Protein AF-A0A146K2L5-F1 (afdb_monomer_lite)

InterPro domains:
  IPR032675 Leucine-rich repeat domain superfamily [G3DSA:3.80.10.10] (29-162)

Structure (mmCIF, N/CA/C/O backbone):
data_AF-A0A146K2L5-F1
#
_entry.id   AF-A0A146K2L5-F1
#
loop_
_atom_site.group_PDB
_atom_site.id
_atom_site.type_symbol
_atom_site.label_atom_id
_atom_site.label_alt_id
_atom_site.label_comp_id
_atom_site.label_asym_id
_atom_site.label_entity_id
_atom_site.label_seq_id
_atom_site.pdbx_PDB_ins_code
_atom_site.Cartn_x
_atom_site.Cartn_y
_atom_site.Cartn_z
_atom_site.occupancy
_atom_site.B_iso_or_equiv
_atom_site.auth_seq_id
_atom_site.auth_comp_id
_atom_site.auth_asym_id
_atom_site.auth_atom_id
_atom_site.pdbx_PDB_model_num
ATOM 1 N N . MET A 1 1 ? 5.100 29.065 -20.697 1.00 36.72 1 MET A N 1
ATOM 2 C CA . MET A 1 1 ? 4.191 28.294 -19.825 1.00 36.72 1 MET A CA 1
ATOM 3 C C . MET A 1 1 ? 4.623 26.839 -19.957 1.00 36.72 1 MET A C 1
ATOM 5 O O . MET A 1 1 ? 4.440 26.274 -21.024 1.00 36.72 1 MET A O 1
ATOM 9 N N . TRP A 1 2 ? 5.354 26.300 -18.978 1.00 36.91 2 TRP A N 1
ATOM 10 C CA . TRP A 1 2 ? 5.884 24.931 -19.051 1.00 36.91 2 TRP A CA 1
ATOM 11 C C . TRP A 1 2 ? 4.732 23.974 -18.728 1.00 36.91 2 TRP A C 1
ATOM 13 O O . TRP A 1 2 ? 4.234 23.967 -17.604 1.00 36.91 2 TRP A O 1
ATOM 23 N N . SER A 1 3 ? 4.236 23.253 -19.732 1.00 40.97 3 SER A N 1
ATOM 24 C CA . SER A 1 3 ? 3.230 22.207 -19.547 1.00 40.97 3 SER A CA 1
ATOM 25 C C . SER A 1 3 ? 3.968 20.927 -19.175 1.00 40.97 3 SER A C 1
ATOM 27 O O . SER A 1 3 ? 4.592 20.315 -20.036 1.00 40.97 3 SER A O 1
ATOM 29 N N . PHE A 1 4 ? 3.950 20.541 -17.898 1.00 50.78 4 PHE A N 1
ATOM 30 C CA . PHE A 1 4 ? 4.397 19.206 -17.504 1.00 50.78 4 PHE A CA 1
ATOM 31 C C . PHE A 1 4 ? 3.348 18.199 -17.992 1.00 50.78 4 PHE A C 1
ATOM 33 O O . PHE A 1 4 ? 2.271 18.080 -17.400 1.00 50.78 4 PHE A O 1
ATOM 40 N N . SER A 1 5 ? 3.625 17.518 -19.104 1.00 61.62 5 SER A N 1
ATOM 41 C CA . SER A 1 5 ? 2.799 16.416 -19.602 1.00 61.62 5 SER A CA 1
ATOM 42 C C . SER A 1 5 ? 2.799 15.294 -18.564 1.00 61.62 5 SER A C 1
ATOM 44 O O . SER A 1 5 ? 3.834 14.698 -18.271 1.00 61.62 5 SER A O 1
ATOM 46 N N . LYS A 1 6 ? 1.635 15.042 -17.961 1.00 73.56 6 LYS A N 1
ATOM 47 C CA . LYS A 1 6 ? 1.438 13.980 -16.971 1.00 73.56 6 LYS A CA 1
ATOM 48 C C . LYS A 1 6 ? 1.384 12.635 -17.684 1.00 73.56 6 LYS A C 1
ATOM 50 O O . LYS A 1 6 ? 0.537 12.466 -18.560 1.00 73.56 6 LYS A O 1
ATOM 55 N N . VAL A 1 7 ? 2.201 11.679 -17.245 1.00 85.25 7 VAL A N 1
ATOM 56 C CA . VAL A 1 7 ? 2.233 10.338 -17.838 1.00 85.25 7 VAL A CA 1
ATOM 57 C C . VAL A 1 7 ? 1.714 9.259 -16.887 1.00 85.25 7 VAL A C 1
ATOM 59 O O . VAL A 1 7 ? 2.091 9.202 -15.713 1.00 85.25 7 VAL A O 1
ATOM 62 N N . VAL A 1 8 ? 0.880 8.363 -17.422 1.00 89.62 8 VAL A N 1
ATOM 63 C CA . VAL A 1 8 ? 0.511 7.077 -16.813 1.00 89.62 8 VAL A CA 1
ATOM 64 C C . VAL A 1 8 ? 1.387 5.979 -17.408 1.00 89.62 8 VAL A C 1
ATOM 66 O O . VAL A 1 8 ? 1.325 5.716 -18.609 1.00 89.62 8 VAL A O 1
ATOM 69 N N . LEU A 1 9 ? 2.155 5.289 -16.566 1.00 90.31 9 LEU A N 1
ATOM 70 C CA . LEU A 1 9 ? 2.941 4.121 -16.948 1.00 90.31 9 LEU A CA 1
ATOM 71 C C . LEU A 1 9 ? 2.104 2.845 -16.783 1.00 90.31 9 LEU A C 1
ATOM 73 O O . LEU A 1 9 ? 1.759 2.470 -15.661 1.00 90.31 9 LEU A O 1
ATOM 77 N N . LYS A 1 10 ? 1.803 2.151 -17.885 1.00 91.19 10 LYS A N 1
ATOM 78 C CA . LYS A 1 10 ? 1.108 0.854 -17.870 1.00 91.19 10 LYS A CA 1
ATOM 79 C C . LYS A 1 10 ? 2.077 -0.304 -18.096 1.00 91.19 10 LYS A C 1
ATOM 81 O O . LYS A 1 10 ? 2.699 -0.366 -19.151 1.00 91.19 10 LYS A O 1
ATOM 86 N N . ILE A 1 11 ? 2.168 -1.236 -17.145 1.00 89.69 11 ILE A N 1
ATOM 87 C CA . ILE A 1 11 ? 3.059 -2.412 -17.194 1.00 89.69 11 ILE A CA 1
ATOM 88 C C . ILE A 1 11 ? 2.228 -3.698 -17.101 1.00 89.69 11 ILE A C 1
ATOM 90 O O . ILE A 1 11 ? 1.811 -4.076 -16.006 1.00 89.69 11 ILE A O 1
ATOM 94 N N . ASN A 1 12 ? 2.021 -4.431 -18.200 1.00 87.31 12 ASN A N 1
ATOM 95 C CA . ASN A 1 12 ? 1.271 -5.699 -18.133 1.00 87.31 12 ASN A CA 1
ATOM 96 C C . ASN A 1 12 ? 2.157 -6.950 -18.173 1.00 87.31 12 ASN A C 1
ATOM 98 O O . ASN A 1 12 ? 1.636 -8.069 -18.148 1.00 87.31 12 ASN A O 1
ATOM 102 N N . CYS A 1 13 ? 3.481 -6.804 -18.169 1.00 85.88 13 CYS A N 1
ATOM 103 C CA . CYS A 1 13 ? 4.385 -7.933 -17.997 1.00 85.88 13 CYS A CA 1
ATOM 104 C C . CYS A 1 13 ? 4.548 -8.317 -16.513 1.00 85.88 13 CYS A C 1
ATOM 106 O O . CYS A 1 13 ? 4.408 -7.496 -15.609 1.00 85.88 13 CYS A O 1
ATOM 108 N N . LYS A 1 14 ? 4.864 -9.594 -16.258 1.00 90.06 14 LYS A N 1
ATOM 109 C CA . LYS A 1 14 ? 5.085 -10.113 -14.895 1.00 90.06 14 LYS A CA 1
ATOM 110 C C . LYS A 1 14 ? 6.433 -9.709 -14.304 1.00 90.06 14 LYS A C 1
ATOM 112 O O . LYS A 1 14 ? 6.535 -9.479 -13.104 1.00 90.06 14 LYS A O 1
ATOM 117 N N . ASN A 1 15 ? 7.451 -9.649 -15.159 1.00 88.00 15 ASN A N 1
ATOM 118 C CA . ASN A 1 15 ? 8.834 -9.346 -14.814 1.00 88.00 15 ASN A CA 1
ATOM 119 C C . ASN A 1 15 ? 9.381 -8.316 -15.803 1.00 88.00 15 ASN A C 1
ATOM 121 O O . ASN A 1 15 ? 9.066 -8.373 -16.995 1.00 88.00 15 ASN A O 1
ATOM 125 N N . LEU A 1 16 ? 10.225 -7.410 -15.319 1.00 87.00 16 LEU A N 1
ATOM 126 C CA . LEU A 1 16 ? 10.877 -6.392 -16.136 1.00 87.00 16 LEU A CA 1
ATOM 127 C C . LEU A 1 16 ? 12.285 -6.857 -16.522 1.00 87.00 16 LEU A C 1
ATOM 129 O O . LEU A 1 16 ? 13.049 -7.325 -15.678 1.00 87.00 16 LEU A O 1
ATOM 133 N N . SER A 1 17 ? 12.639 -6.733 -17.802 1.00 86.81 17 SER A N 1
ATOM 134 C CA . SER A 1 17 ? 14.014 -6.960 -18.257 1.00 86.81 17 SER A CA 1
ATOM 135 C C . SER A 1 17 ? 14.880 -5.728 -17.978 1.00 86.81 17 SER A C 1
ATOM 137 O O . SER A 1 17 ? 14.367 -4.617 -17.859 1.00 86.81 17 SER A O 1
ATOM 139 N N . LYS A 1 18 ? 16.209 -5.895 -17.923 1.00 86.81 18 LYS A N 1
ATOM 140 C CA . LYS A 1 18 ? 17.139 -4.763 -17.736 1.00 86.81 18 LYS A CA 1
ATOM 141 C C . LYS A 1 18 ? 16.968 -3.679 -18.804 1.00 86.81 18 LYS A C 1
ATOM 143 O O . LYS A 1 18 ? 16.996 -2.503 -18.469 1.00 86.81 18 LYS A O 1
ATOM 148 N N . GLN A 1 19 ? 16.762 -4.084 -20.059 1.00 82.94 19 GLN A N 1
ATOM 149 C CA . GLN A 1 19 ? 16.540 -3.146 -21.159 1.00 82.94 19 GLN A CA 1
ATOM 150 C C . GLN A 1 19 ? 15.250 -2.356 -20.952 1.00 82.94 19 GLN A C 1
ATOM 152 O O . GLN A 1 19 ? 15.255 -1.143 -21.069 1.00 82.94 19 GLN A O 1
ATOM 157 N N . LEU A 1 20 ? 14.170 -3.031 -20.563 1.00 84.06 20 LEU A N 1
ATOM 158 C CA . LEU A 1 20 ? 12.888 -2.374 -20.351 1.00 84.06 20 LEU A CA 1
ATOM 159 C C . LEU A 1 20 ? 12.933 -1.362 -19.206 1.00 84.06 20 LEU A C 1
ATOM 161 O O . LEU A 1 20 ? 12.331 -0.299 -19.286 1.00 84.06 20 LEU A O 1
ATOM 165 N N . VAL A 1 21 ? 13.661 -1.688 -18.139 1.00 88.00 21 VAL A N 1
ATOM 166 C CA . VAL A 1 21 ? 13.907 -0.748 -17.042 1.00 88.00 21 VAL A CA 1
ATOM 167 C C . VAL A 1 21 ? 14.682 0.473 -17.537 1.00 88.00 21 VAL A C 1
ATOM 169 O O . VAL A 1 21 ? 14.332 1.583 -17.152 1.00 88.00 21 VAL A O 1
ATOM 172 N N . ALA A 1 22 ? 15.696 0.287 -18.391 1.00 85.88 22 ALA A N 1
ATOM 173 C CA . ALA A 1 22 ? 16.421 1.400 -19.003 1.00 85.88 22 ALA A CA 1
ATOM 174 C C . ALA A 1 22 ? 15.481 2.267 -19.854 1.00 85.88 22 ALA A C 1
ATOM 176 O O . ALA A 1 22 ? 15.409 3.466 -19.625 1.00 85.88 22 ALA A O 1
ATOM 177 N N . ASP A 1 23 ? 14.659 1.652 -20.707 1.00 84.06 23 ASP A N 1
ATOM 178 C CA . ASP A 1 23 ? 13.711 2.373 -21.562 1.00 84.06 23 ASP A CA 1
ATOM 179 C C . ASP A 1 23 ? 12.700 3.197 -20.738 1.00 84.06 23 ASP A C 1
ATOM 181 O O . ASP A 1 23 ? 12.412 4.344 -21.067 1.00 84.06 23 ASP A O 1
ATOM 185 N N . ILE A 1 24 ? 12.180 2.648 -19.630 1.00 85.31 24 ILE A N 1
ATOM 186 C CA . ILE A 1 24 ? 11.292 3.383 -18.706 1.00 85.31 24 ILE A CA 1
ATOM 187 C C . ILE A 1 24 ? 12.055 4.530 -18.018 1.00 85.31 24 ILE A C 1
ATOM 189 O O . ILE A 1 24 ? 11.516 5.622 -17.800 1.00 85.31 24 ILE A O 1
ATOM 193 N N . ASN A 1 25 ? 13.316 4.301 -17.655 1.00 86.12 25 ASN A N 1
ATOM 194 C CA . ASN A 1 25 ? 14.150 5.308 -17.008 1.00 86.12 25 ASN A CA 1
ATOM 195 C C . ASN A 1 25 ? 14.592 6.427 -17.969 1.00 86.12 25 ASN A C 1
ATOM 197 O O . ASN A 1 25 ? 14.802 7.541 -17.494 1.00 86.12 25 ASN A O 1
ATOM 201 N N . ASP A 1 26 ? 14.594 6.193 -19.280 1.00 85.81 26 ASP A N 1
ATOM 202 C CA . ASP A 1 26 ? 14.911 7.198 -20.305 1.00 85.81 26 ASP A CA 1
ATOM 203 C C . ASP A 1 26 ? 13.709 8.084 -20.691 1.00 85.81 26 ASP A C 1
ATOM 205 O O . ASP A 1 26 ? 13.879 9.104 -21.352 1.00 85.81 26 ASP A O 1
ATOM 209 N N . VAL A 1 27 ? 12.489 7.752 -20.243 1.00 83.62 27 VAL A N 1
ATOM 210 C CA . VAL A 1 27 ? 11.297 8.605 -20.428 1.00 83.62 27 VAL A CA 1
ATOM 211 C C . VAL A 1 27 ? 11.514 9.977 -19.773 1.00 83.62 27 VAL A C 1
ATOM 213 O O . VAL A 1 27 ? 11.676 10.053 -18.553 1.00 83.62 27 VAL A O 1
ATOM 216 N N . GLU A 1 28 ? 11.489 11.053 -20.561 1.00 82.25 28 GLU A N 1
ATOM 217 C CA . GLU A 1 28 ? 11.747 12.423 -20.085 1.00 82.25 28 GLU A CA 1
ATOM 218 C C . GLU A 1 28 ? 10.609 12.989 -19.220 1.00 82.25 28 GLU A C 1
ATOM 220 O O . GLU A 1 28 ? 10.839 13.851 -18.374 1.00 82.25 28 GLU A O 1
ATOM 225 N N . GLN A 1 29 ? 9.378 12.512 -19.418 1.00 82.19 29 GLN A N 1
ATOM 226 C CA . GLN A 1 29 ? 8.201 12.984 -18.695 1.00 82.19 29 GLN A CA 1
ATOM 227 C C . GLN A 1 29 ? 8.122 12.441 -17.261 1.00 82.19 29 GLN A C 1
ATOM 229 O O . GLN A 1 29 ? 8.502 11.303 -16.967 1.00 82.19 29 GLN A O 1
ATOM 234 N N . ASP A 1 30 ? 7.502 13.229 -16.381 1.00 82.88 30 ASP A N 1
ATOM 235 C CA . ASP A 1 30 ? 7.188 12.807 -15.019 1.00 82.88 30 ASP A CA 1
ATOM 236 C C . ASP A 1 30 ? 6.058 11.770 -15.004 1.00 82.88 30 ASP A C 1
ATOM 238 O O . ASP A 1 30 ? 4.920 12.011 -15.431 1.00 82.88 30 ASP A O 1
ATOM 242 N N . ILE A 1 31 ? 6.363 10.604 -14.438 1.00 87.50 31 ILE A N 1
ATOM 243 C CA . ILE A 1 31 ? 5.396 9.527 -14.243 1.00 87.50 31 ILE A CA 1
ATOM 244 C C . ILE A 1 31 ? 4.557 9.858 -13.008 1.00 87.50 31 ILE A C 1
ATOM 246 O O . ILE A 1 31 ? 5.050 9.854 -11.880 1.00 87.50 31 ILE A O 1
ATOM 250 N N . VAL A 1 32 ? 3.266 10.123 -13.210 1.00 89.44 32 VAL A N 1
ATOM 251 C CA . VAL A 1 32 ? 2.340 10.478 -12.121 1.00 89.44 32 VAL A CA 1
ATOM 252 C C . VAL A 1 32 ? 1.536 9.287 -11.612 1.00 89.44 32 VAL A C 1
ATOM 254 O O . VAL A 1 32 ? 1.050 9.310 -10.481 1.00 89.44 32 VAL A O 1
ATOM 257 N N . GLU A 1 33 ? 1.396 8.244 -12.423 1.00 91.94 33 GLU A N 1
ATOM 258 C CA . GLU A 1 33 ? 0.644 7.037 -12.096 1.00 91.94 33 GLU A CA 1
ATOM 259 C C . GLU A 1 33 ? 1.344 5.813 -12.675 1.00 91.94 33 GLU A C 1
ATOM 261 O O . GLU A 1 33 ? 1.807 5.838 -13.814 1.00 91.94 33 GLU A O 1
ATOM 266 N N . ILE A 1 34 ? 1.381 4.734 -11.898 1.00 91.56 34 ILE A N 1
ATOM 267 C CA . ILE A 1 34 ? 1.788 3.415 -12.374 1.00 91.56 34 ILE A CA 1
ATOM 268 C C . ILE A 1 34 ? 0.601 2.473 -12.219 1.00 91.56 34 ILE A C 1
ATOM 270 O O . ILE A 1 34 ? 0.083 2.277 -11.116 1.00 91.56 34 ILE A O 1
ATOM 274 N N . ASN A 1 35 ? 0.202 1.867 -13.330 1.00 92.62 35 ASN A N 1
ATOM 275 C CA . ASN A 1 35 ? -0.780 0.798 -13.376 1.00 92.62 35 ASN A CA 1
ATOM 276 C C . ASN A 1 35 ? -0.085 -0.469 -13.881 1.00 92.62 35 ASN A C 1
ATOM 278 O O . ASN A 1 35 ? 0.263 -0.582 -15.057 1.00 92.62 35 ASN A O 1
ATOM 282 N N . ALA A 1 36 ? 0.166 -1.405 -12.974 1.00 91.31 36 ALA A N 1
ATOM 283 C CA . ALA A 1 36 ? 0.947 -2.600 -13.243 1.00 91.31 36 ALA A CA 1
ATOM 284 C C . ALA A 1 36 ? 0.169 -3.854 -12.815 1.00 91.31 36 ALA A C 1
ATOM 286 O O . ALA A 1 36 ? 0.499 -4.477 -11.800 1.00 91.31 36 ALA A O 1
ATOM 287 N N . PRO A 1 37 ? -0.895 -4.239 -13.550 1.00 89.81 37 PRO A N 1
ATOM 288 C CA . PRO A 1 37 ? -1.834 -5.258 -13.094 1.00 89.81 37 PRO A CA 1
ATOM 289 C C . PRO A 1 37 ? -1.205 -6.643 -12.985 1.00 89.81 37 PRO A C 1
ATOM 291 O O . PRO A 1 37 ? -1.667 -7.443 -12.184 1.00 89.81 37 PRO A O 1
ATOM 294 N N . ASN A 1 38 ? -0.147 -6.935 -13.742 1.00 89.50 38 ASN A N 1
ATOM 295 C CA . ASN A 1 38 ? 0.473 -8.263 -13.787 1.00 89.50 38 ASN A CA 1
ATOM 296 C C . ASN A 1 38 ? 1.866 -8.320 -13.158 1.00 89.50 38 ASN A C 1
ATOM 298 O O . ASN A 1 38 ? 2.402 -9.419 -13.011 1.00 89.50 38 ASN A O 1
ATOM 302 N N . LEU A 1 39 ? 2.454 -7.171 -12.823 1.00 91.19 39 LEU A N 1
ATOM 303 C CA . LEU A 1 39 ? 3.814 -7.095 -12.303 1.00 91.19 39 LEU A CA 1
ATOM 304 C C . LEU A 1 39 ? 3.898 -7.808 -10.950 1.00 91.19 39 LEU A C 1
ATOM 306 O O . LEU A 1 39 ? 3.024 -7.640 -10.103 1.00 91.19 39 LEU A O 1
ATOM 310 N N . LEU A 1 40 ? 4.951 -8.602 -10.749 1.00 90.06 40 LEU A N 1
ATOM 311 C CA . LEU A 1 40 ? 5.143 -9.379 -9.519 1.00 90.06 40 LEU A CA 1
ATOM 312 C C . LEU A 1 40 ? 6.084 -8.693 -8.520 1.00 90.06 40 LEU A C 1
ATOM 314 O O . LEU A 1 40 ? 5.956 -8.893 -7.311 1.00 90.06 40 LEU A O 1
ATOM 318 N N . SER A 1 41 ? 7.027 -7.883 -9.008 1.00 87.62 41 SER A N 1
ATOM 319 C CA . SER A 1 41 ? 8.043 -7.229 -8.180 1.00 87.62 41 SER A CA 1
ATOM 320 C C . SER A 1 41 ? 8.443 -5.858 -8.721 1.00 87.62 41 SER A C 1
ATOM 322 O O . SER A 1 41 ? 8.594 -5.685 -9.930 1.00 87.62 41 SER A O 1
ATOM 324 N N . PHE A 1 42 ? 8.671 -4.907 -7.812 1.00 86.00 42 PHE A N 1
ATOM 325 C CA . PHE A 1 42 ? 9.244 -3.587 -8.108 1.00 86.00 42 PHE A CA 1
ATOM 326 C C . PHE A 1 42 ? 10.753 -3.508 -7.868 1.00 86.00 42 PHE A C 1
ATOM 328 O O . PHE A 1 42 ? 11.348 -2.457 -8.082 1.00 86.00 42 PHE A O 1
ATOM 335 N N . GLU A 1 43 ? 11.409 -4.588 -7.447 1.00 84.31 43 GLU A N 1
ATOM 336 C CA . GLU A 1 43 ? 12.823 -4.556 -7.052 1.00 84.31 43 GLU A CA 1
ATOM 337 C C . GLU A 1 43 ? 13.762 -3.972 -8.126 1.00 84.31 43 GLU A C 1
ATOM 339 O O . GLU A 1 43 ? 14.780 -3.360 -7.797 1.00 84.31 43 GLU A O 1
ATOM 344 N N . SER A 1 44 ? 13.410 -4.118 -9.404 1.00 81.81 44 SER A N 1
ATOM 345 C CA . SER A 1 44 ? 14.172 -3.575 -10.529 1.00 81.81 44 SER A CA 1
ATOM 346 C C . SER A 1 44 ? 13.931 -2.083 -10.800 1.00 81.81 44 SER A C 1
ATOM 348 O O . SER A 1 44 ? 14.700 -1.474 -11.536 1.00 81.81 44 SER A O 1
ATOM 350 N N . LEU A 1 45 ? 12.885 -1.480 -10.230 1.00 83.06 45 LEU A N 1
ATOM 351 C CA . LEU A 1 45 ? 12.461 -0.098 -10.477 1.00 83.06 45 LEU A CA 1
ATOM 352 C C . LEU A 1 45 ? 12.988 0.875 -9.413 1.00 83.06 45 LEU A C 1
ATOM 354 O O . LEU A 1 45 ? 12.224 1.564 -8.757 1.00 83.06 45 LEU A O 1
ATOM 358 N N . LYS A 1 46 ? 14.309 0.964 -9.252 1.00 80.94 46 LYS A N 1
ATOM 359 C CA . LYS A 1 46 ? 14.956 1.857 -8.273 1.00 80.94 46 LYS A CA 1
ATOM 360 C C . LYS A 1 46 ? 15.439 3.143 -8.953 1.00 80.94 46 LYS A C 1
ATOM 362 O O . LYS A 1 46 ? 16.594 3.218 -9.361 1.00 80.94 46 LYS A O 1
ATOM 367 N N . HIS A 1 47 ? 14.558 4.131 -9.124 1.00 82.25 47 HIS A N 1
ATOM 368 C CA . HIS A 1 47 ? 14.900 5.404 -9.777 1.00 82.25 47 HIS A CA 1
ATOM 369 C C . HIS A 1 47 ? 14.198 6.606 -9.126 1.00 82.25 47 HIS A C 1
ATOM 371 O O . HIS A 1 47 ? 13.021 6.531 -8.779 1.00 82.25 47 HIS A O 1
ATOM 377 N N . GLN A 1 48 ? 14.892 7.747 -9.039 1.00 79.56 48 GLN A N 1
ATOM 378 C CA . GLN A 1 48 ? 14.383 8.971 -8.396 1.00 79.56 48 GLN A CA 1
ATOM 379 C C . GLN A 1 48 ? 13.135 9.544 -9.080 1.00 79.56 48 GLN A C 1
ATOM 381 O O . GLN A 1 48 ? 12.324 10.204 -8.439 1.00 79.56 48 GLN A O 1
ATOM 386 N N . LYS A 1 49 ? 12.925 9.255 -10.370 1.00 80.88 49 LYS A N 1
ATOM 387 C CA . LYS A 1 49 ? 11.721 9.694 -11.104 1.00 80.88 49 LYS A CA 1
ATOM 388 C C . LYS A 1 49 ? 10.417 9.184 -10.488 1.00 80.88 49 LYS A C 1
ATOM 390 O O . LYS A 1 49 ? 9.376 9.813 -10.631 1.00 80.88 49 LYS A O 1
ATOM 395 N N . TYR A 1 50 ? 10.473 8.065 -9.766 1.00 85.69 50 TYR A N 1
ATOM 396 C CA . TYR A 1 50 ? 9.299 7.511 -9.105 1.00 85.69 50 TYR A CA 1
ATOM 397 C C . TYR A 1 50 ? 8.891 8.286 -7.842 1.00 85.69 50 TYR A C 1
ATOM 399 O O . TYR A 1 50 ? 7.814 8.046 -7.298 1.00 85.69 50 TYR A O 1
ATOM 407 N N . THR A 1 51 ? 9.694 9.262 -7.401 1.00 85.38 51 THR A N 1
ATOM 408 C CA . THR A 1 51 ? 9.378 10.121 -6.247 1.00 85.38 51 THR A CA 1
ATOM 409 C C . THR A 1 51 ? 8.141 10.987 -6.454 1.00 85.38 51 THR A C 1
ATOM 411 O O . THR A 1 51 ? 7.492 11.336 -5.467 1.00 85.38 51 THR A O 1
ATOM 414 N N . PHE A 1 52 ? 7.771 11.283 -7.705 1.00 86.38 52 PHE A N 1
ATOM 415 C CA . PHE A 1 52 ? 6.600 12.089 -8.065 1.00 86.38 52 PHE A CA 1
ATOM 416 C C . PHE A 1 52 ? 5.332 11.271 -8.320 1.00 86.38 52 PHE A C 1
ATOM 418 O O . PHE A 1 52 ? 4.261 11.856 -8.513 1.00 86.38 52 PHE A O 1
ATOM 425 N N . VAL A 1 53 ? 5.424 9.936 -8.297 1.00 90.25 53 VAL A N 1
ATOM 426 C CA . VAL A 1 53 ? 4.278 9.056 -8.542 1.00 90.25 53 VAL A CA 1
ATOM 427 C C . VAL A 1 53 ? 3.232 9.290 -7.460 1.00 90.25 53 VAL A C 1
ATOM 429 O O . VAL A 1 53 ? 3.519 9.198 -6.272 1.00 90.25 53 VAL A O 1
ATOM 432 N N . LYS A 1 54 ? 2.002 9.591 -7.879 1.00 92.38 54 LYS A N 1
ATOM 433 C CA . LYS A 1 54 ? 0.864 9.901 -7.001 1.00 92.38 54 LYS A CA 1
ATOM 434 C C . LYS A 1 54 ? -0.071 8.716 -6.824 1.00 92.38 54 LYS A C 1
ATOM 436 O O . LYS A 1 54 ? -0.809 8.667 -5.842 1.00 92.38 54 LYS A O 1
ATOM 441 N N . LYS A 1 55 ? -0.075 7.774 -7.764 1.00 92.62 55 LYS A N 1
ATOM 442 C CA . LYS A 1 55 ? -0.999 6.640 -7.758 1.00 92.62 55 LYS A CA 1
ATOM 443 C C . LYS A 1 55 ? -0.292 5.357 -8.186 1.00 92.62 55 LYS A C 1
ATOM 445 O O . LYS A 1 55 ? 0.370 5.333 -9.220 1.00 92.62 55 LYS A O 1
ATOM 450 N N . LEU A 1 56 ? -0.462 4.306 -7.386 1.00 92.38 56 LEU A N 1
ATOM 451 C CA . LEU A 1 56 ? 0.057 2.963 -7.629 1.00 92.38 56 LEU A CA 1
ATOM 452 C C . LEU A 1 56 ? -1.092 1.949 -7.613 1.00 92.38 56 LEU A C 1
ATOM 454 O O . LEU A 1 56 ? -1.656 1.654 -6.558 1.00 92.38 56 LEU A O 1
ATOM 458 N N . GLU A 1 57 ? -1.412 1.387 -8.778 1.00 93.12 57 GLU A N 1
ATOM 459 C CA . GLU A 1 57 ? -2.363 0.280 -8.936 1.00 93.12 57 GLU A CA 1
ATOM 460 C C . GLU A 1 57 ? -1.603 -0.970 -9.374 1.00 93.12 57 GLU A C 1
ATOM 462 O O . GLU A 1 57 ? -1.345 -1.186 -10.556 1.00 93.12 57 GLU A O 1
ATOM 467 N N . CYS A 1 58 ? -1.172 -1.771 -8.399 1.00 90.62 58 CYS A N 1
ATOM 468 C CA . CYS A 1 58 ? -0.262 -2.896 -8.624 1.00 90.62 58 CYS A CA 1
ATOM 469 C C . CYS A 1 58 ? -0.788 -4.154 -7.918 1.00 90.62 58 CYS A C 1
ATOM 471 O O . CYS A 1 58 ? -0.159 -4.663 -6.986 1.00 90.62 58 CYS A O 1
ATOM 473 N N . PRO A 1 59 ? -1.973 -4.651 -8.318 1.00 88.06 59 PRO A N 1
ATOM 474 C CA . PRO A 1 59 ? -2.705 -5.660 -7.570 1.00 88.06 59 PRO A CA 1
ATOM 475 C C . PRO A 1 59 ? -1.937 -6.967 -7.385 1.00 88.06 59 PRO A C 1
ATOM 477 O O . PRO A 1 59 ? -2.151 -7.609 -6.370 1.00 88.06 59 PRO A O 1
ATOM 480 N N . ASN A 1 60 ? -1.050 -7.355 -8.305 1.00 88.56 60 ASN A N 1
ATOM 481 C CA . ASN A 1 60 ? -0.353 -8.645 -8.263 1.00 88.56 60 ASN A CA 1
ATOM 482 C C . ASN A 1 60 ? 1.076 -8.590 -7.700 1.00 88.56 60 ASN A C 1
ATOM 484 O O . ASN A 1 60 ? 1.752 -9.618 -7.653 1.00 88.56 60 ASN A O 1
ATOM 488 N N . VAL A 1 61 ? 1.532 -7.424 -7.238 1.00 89.31 61 VAL A N 1
ATOM 489 C CA . VAL A 1 61 ? 2.878 -7.286 -6.677 1.00 89.31 61 VAL A CA 1
ATOM 490 C C . VAL A 1 61 ? 2.954 -7.947 -5.308 1.00 89.31 61 VAL A C 1
ATOM 492 O O . VAL A 1 61 ? 2.182 -7.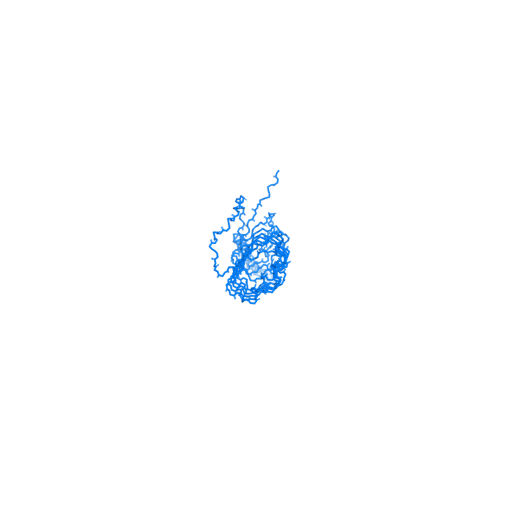632 -4.403 1.00 89.31 61 VAL A O 1
ATOM 495 N N . SER A 1 62 ? 3.937 -8.831 -5.143 1.00 84.12 62 SER A N 1
ATOM 496 C CA . SER A 1 62 ? 4.238 -9.498 -3.874 1.00 84.12 62 SER A CA 1
ATOM 497 C C . SER A 1 62 ? 5.490 -8.952 -3.188 1.00 84.12 62 SER A C 1
ATOM 499 O O . SER A 1 62 ? 5.698 -9.223 -2.010 1.00 84.12 62 SER A O 1
ATOM 501 N N . ASN A 1 63 ? 6.337 -8.209 -3.910 1.00 79.94 63 ASN A N 1
ATOM 502 C CA . ASN A 1 63 ? 7.555 -7.608 -3.373 1.00 79.94 63 ASN A CA 1
ATOM 503 C C . ASN A 1 63 ? 7.763 -6.197 -3.937 1.00 79.94 63 ASN A C 1
ATOM 505 O O . ASN A 1 63 ? 7.951 -6.018 -5.139 1.00 79.94 63 ASN A O 1
ATOM 509 N N . LEU A 1 64 ? 7.758 -5.191 -3.067 1.00 78.25 64 LEU A N 1
ATOM 510 C CA . LEU A 1 64 ? 8.041 -3.816 -3.473 1.00 78.25 64 LEU A CA 1
ATOM 511 C C . LEU A 1 64 ? 9.541 -3.501 -3.488 1.00 78.25 64 LEU A C 1
ATOM 513 O O . LEU A 1 64 ? 9.979 -2.656 -4.264 1.00 78.25 64 LEU A O 1
ATOM 517 N N . GLY A 1 65 ? 10.344 -4.185 -2.673 1.00 76.81 65 GLY A N 1
ATOM 518 C CA . GLY A 1 65 ? 11.702 -3.754 -2.357 1.00 76.81 65 GLY A CA 1
ATOM 519 C C . GLY A 1 65 ? 11.728 -2.380 -1.670 1.00 76.81 65 GLY A C 1
ATOM 520 O O . GLY A 1 65 ? 10.710 -1.872 -1.200 1.00 76.81 65 GLY A O 1
ATOM 521 N N . TYR A 1 66 ? 12.905 -1.757 -1.620 1.00 71.88 66 TYR A N 1
ATOM 522 C CA . TYR A 1 66 ? 13.054 -0.390 -1.119 1.00 71.88 66 TYR A CA 1
ATOM 523 C C . TYR A 1 66 ? 12.742 0.606 -2.241 1.00 71.88 66 TYR A C 1
ATOM 525 O O . TYR A 1 66 ? 13.465 0.641 -3.238 1.00 71.88 66 TYR A O 1
ATOM 533 N N . GLN A 1 67 ? 11.660 1.373 -2.094 1.00 70.69 67 GLN A N 1
ATOM 534 C CA . GLN A 1 67 ? 11.161 2.293 -3.119 1.00 70.69 67 GLN A CA 1
ATOM 535 C C . GLN A 1 67 ? 11.008 3.704 -2.566 1.00 70.69 67 GLN A C 1
ATOM 537 O O . GLN A 1 67 ? 10.519 3.895 -1.456 1.00 70.69 67 GLN A O 1
ATOM 542 N N . GLU A 1 68 ? 11.363 4.702 -3.372 1.00 70.25 68 GLU A N 1
ATOM 543 C CA . GLU A 1 68 ? 11.290 6.119 -2.998 1.00 70.25 68 GLU A CA 1
ATOM 544 C C . GLU A 1 68 ? 9.954 6.765 -3.401 1.00 70.25 68 GLU A C 1
ATOM 546 O O . GLU A 1 68 ? 9.923 7.885 -3.901 1.00 70.25 68 GLU A O 1
ATOM 551 N N . PHE A 1 69 ? 8.829 6.079 -3.197 1.00 83.81 69 PHE A N 1
ATOM 552 C CA . PHE A 1 69 ? 7.485 6.533 -3.588 1.00 83.81 69 PHE A CA 1
ATOM 553 C C . PHE A 1 69 ? 6.916 7.658 -2.691 1.00 83.81 69 PHE A C 1
ATOM 555 O O . PHE A 1 69 ? 5.802 7.574 -2.177 1.00 83.81 69 PHE A O 1
ATOM 562 N N . LYS A 1 70 ? 7.678 8.739 -2.505 1.00 83.06 70 LYS A N 1
ATOM 563 C CA . LYS A 1 70 ? 7.403 9.805 -1.524 1.00 83.06 70 LYS A CA 1
ATOM 564 C C . LYS A 1 70 ? 6.117 10.597 -1.792 1.00 83.06 70 LYS A C 1
ATOM 566 O O . LYS A 1 70 ? 5.554 11.152 -0.853 1.00 83.06 70 LYS A O 1
ATOM 571 N N . SER A 1 71 ? 5.647 10.652 -3.042 1.00 91.06 71 SER A N 1
ATOM 572 C CA . SER A 1 71 ? 4.443 11.413 -3.420 1.00 91.06 71 SER A CA 1
ATOM 573 C C . SER A 1 71 ? 3.169 10.585 -3.568 1.00 91.06 71 SER A C 1
ATOM 575 O O . SER A 1 71 ? 2.139 11.133 -3.978 1.00 91.06 71 SER A O 1
ATOM 577 N N . VAL A 1 72 ? 3.213 9.284 -3.260 1.00 92.88 72 VAL A N 1
ATOM 578 C CA . VAL A 1 72 ? 2.058 8.410 -3.474 1.00 92.88 72 VAL A CA 1
ATOM 579 C C . VAL A 1 72 ? 0.921 8.822 -2.557 1.00 92.88 72 VAL A C 1
ATOM 581 O O . VAL A 1 72 ? 1.074 8.881 -1.345 1.00 92.88 72 VAL A O 1
ATOM 584 N N . LYS A 1 73 ? -0.235 9.072 -3.170 1.00 95.69 73 LYS A N 1
ATOM 585 C CA . LYS A 1 73 ? -1.505 9.386 -2.514 1.00 95.69 73 LYS A CA 1
ATOM 586 C C . LYS A 1 73 ? -2.422 8.176 -2.428 1.00 95.69 73 LYS A C 1
ATOM 588 O O . LYS A 1 73 ? -3.169 8.040 -1.468 1.00 95.69 73 LYS A O 1
ATOM 593 N N . ARG A 1 74 ? -2.374 7.296 -3.430 1.00 94.06 74 ARG A N 1
ATOM 594 C CA . ARG A 1 74 ? -3.230 6.109 -3.508 1.00 94.06 74 ARG A CA 1
ATOM 595 C C . ARG A 1 74 ? -2.417 4.858 -3.801 1.00 94.06 74 ARG A C 1
ATOM 597 O O . ARG A 1 74 ? -1.703 4.817 -4.804 1.00 94.06 74 ARG A O 1
ATOM 604 N N . LEU A 1 75 ? -2.586 3.851 -2.950 1.00 93.75 75 LEU A N 1
ATOM 605 C CA . LEU A 1 75 ? -1.878 2.580 -3.010 1.00 93.75 75 LEU A CA 1
ATOM 606 C C . LEU A 1 75 ? -2.864 1.403 -2.983 1.00 93.75 75 LEU A C 1
ATOM 608 O O . LEU A 1 75 ? -3.574 1.224 -1.997 1.00 93.75 75 LEU A O 1
ATOM 612 N N . THR A 1 76 ? -2.861 0.578 -4.032 1.00 93.56 76 THR A N 1
ATOM 613 C CA . THR A 1 76 ? -3.648 -0.667 -4.101 1.00 93.56 76 THR A CA 1
ATOM 614 C C . THR A 1 76 ? -2.735 -1.855 -4.422 1.00 93.56 76 THR A C 1
ATOM 616 O O . THR A 1 76 ? -2.170 -1.931 -5.519 1.00 93.56 76 THR A O 1
ATOM 619 N N . LEU A 1 77 ? -2.609 -2.795 -3.475 1.00 91.31 77 LEU A N 1
ATOM 620 C CA . LEU A 1 77 ? -1.758 -3.992 -3.552 1.00 91.31 77 LEU A CA 1
ATOM 621 C C . LEU A 1 77 ? -2.545 -5.233 -3.103 1.00 91.31 77 LEU A C 1
ATOM 623 O O . LEU A 1 77 ? -2.532 -5.637 -1.943 1.00 91.31 77 LEU A O 1
ATOM 627 N N . ASN A 1 78 ? -3.259 -5.863 -4.029 1.00 89.00 78 ASN A N 1
ATOM 628 C CA . ASN A 1 78 ? -4.247 -6.882 -3.676 1.00 89.00 78 ASN A CA 1
ATOM 629 C C . ASN A 1 78 ? -3.658 -8.250 -3.330 1.00 89.00 78 ASN A C 1
ATOM 631 O O . ASN A 1 78 ? -4.280 -8.966 -2.559 1.00 89.00 78 ASN A O 1
ATOM 635 N N . GLN A 1 79 ? -2.495 -8.623 -3.863 1.00 88.94 79 GLN A N 1
ATOM 636 C CA . GLN A 1 79 ? -1.857 -9.929 -3.659 1.00 88.94 79 GLN A CA 1
ATOM 637 C C . GLN A 1 79 ? -0.693 -9.897 -2.667 1.00 88.94 79 GLN A C 1
ATOM 639 O O . GLN A 1 79 ? -0.117 -10.947 -2.377 1.00 88.94 79 GLN A O 1
ATOM 644 N N . ILE A 1 80 ? -0.336 -8.729 -2.125 1.00 89.00 80 ILE A N 1
ATOM 645 C CA . ILE A 1 80 ? 0.753 -8.652 -1.156 1.00 89.00 80 ILE A CA 1
ATOM 646 C C . ILE A 1 80 ? 0.333 -9.348 0.144 1.00 89.00 80 ILE A C 1
ATOM 648 O O . ILE A 1 80 ? -0.629 -8.962 0.805 1.00 89.00 80 ILE A O 1
ATOM 652 N N . GLN A 1 81 ? 1.041 -10.421 0.498 1.00 88.25 81 GLN A N 1
ATOM 653 C CA . GLN A 1 81 ? 0.746 -11.199 1.707 1.00 88.25 81 GLN A CA 1
ATOM 654 C C . GLN A 1 81 ? 1.464 -10.648 2.941 1.00 88.25 81 GLN A C 1
ATOM 656 O O . GLN A 1 81 ? 0.965 -10.777 4.058 1.00 88.25 81 GLN A O 1
ATOM 661 N N . ARG A 1 82 ? 2.644 -10.049 2.735 1.00 85.38 82 ARG A N 1
ATOM 662 C CA . ARG A 1 82 ? 3.504 -9.500 3.785 1.00 85.38 82 ARG A CA 1
ATOM 663 C C . ARG A 1 82 ? 3.997 -8.121 3.382 1.00 85.38 82 ARG A C 1
ATOM 665 O O . ARG A 1 82 ? 4.628 -7.972 2.338 1.00 85.38 82 ARG A O 1
ATOM 672 N N . VAL A 1 83 ? 3.743 -7.146 4.241 1.00 89.44 83 VAL A N 1
ATOM 673 C CA . VAL A 1 83 ? 4.351 -5.819 4.167 1.00 89.44 83 VAL A CA 1
ATOM 674 C C . VAL A 1 83 ? 5.561 -5.817 5.096 1.00 89.44 83 VAL A C 1
ATOM 676 O O . VAL A 1 83 ? 5.474 -6.298 6.224 1.00 89.44 83 VAL A O 1
ATOM 679 N N . GLN A 1 84 ? 6.707 -5.335 4.615 1.00 89.94 84 GLN A N 1
ATOM 680 C CA . GLN A 1 84 ? 7.905 -5.252 5.450 1.00 89.94 84 GLN A CA 1
ATOM 681 C C . GLN A 1 84 ? 7.735 -4.178 6.531 1.00 89.94 84 GLN A C 1
ATOM 683 O O . GLN A 1 84 ? 6.980 -3.214 6.373 1.00 89.94 84 GLN A O 1
ATOM 688 N N . GLN A 1 85 ? 8.467 -4.329 7.632 1.00 90.94 85 GLN A N 1
ATOM 689 C CA . GLN A 1 85 ? 8.517 -3.305 8.666 1.00 90.94 85 GLN A CA 1
ATOM 690 C C . GLN A 1 85 ? 9.020 -1.981 8.070 1.00 90.94 85 GLN A C 1
ATOM 692 O O . GLN A 1 85 ? 9.985 -1.966 7.308 1.00 90.94 85 GLN A O 1
ATOM 697 N N . ASN A 1 86 ? 8.372 -0.872 8.424 1.00 90.44 86 ASN A N 1
ATOM 698 C CA . ASN A 1 86 ? 8.627 0.483 7.930 1.00 90.44 86 ASN A CA 1
ATOM 699 C C . ASN A 1 86 ? 8.475 0.672 6.408 1.00 90.44 86 ASN A C 1
ATOM 701 O O . ASN A 1 86 ? 8.873 1.717 5.896 1.00 90.44 86 ASN A O 1
ATOM 705 N N . GLN A 1 87 ? 7.907 -0.292 5.672 1.00 90.06 87 GLN A N 1
ATOM 706 C CA . GLN A 1 87 ? 7.846 -0.251 4.203 1.00 90.06 87 GLN A CA 1
ATOM 707 C C . GLN A 1 87 ? 7.189 1.024 3.654 1.00 90.06 87 GLN A C 1
ATOM 709 O O . GLN A 1 87 ? 7.598 1.508 2.598 1.00 90.06 87 GLN A O 1
ATOM 714 N N . PHE A 1 88 ? 6.183 1.548 4.359 1.00 92.19 88 PHE A N 1
ATOM 715 C CA . PHE A 1 88 ? 5.452 2.763 3.995 1.00 92.19 88 PHE A CA 1
ATOM 716 C C . PHE A 1 88 ? 5.546 3.843 5.075 1.00 92.19 88 PHE A C 1
ATOM 718 O O . PHE A 1 88 ? 4.726 4.756 5.115 1.00 92.19 88 PHE A O 1
ATOM 725 N N . LYS A 1 89 ? 6.547 3.761 5.957 1.00 91.69 89 LYS A N 1
ATOM 726 C CA . LYS A 1 89 ? 6.774 4.784 6.978 1.00 91.69 89 LYS A CA 1
ATOM 727 C C . LYS A 1 89 ? 7.031 6.141 6.315 1.00 91.69 89 LYS A C 1
ATOM 729 O O . LYS A 1 89 ? 7.759 6.212 5.325 1.00 91.69 89 LYS A O 1
ATOM 734 N N . ASN A 1 90 ? 6.484 7.216 6.886 1.00 92.75 90 ASN A N 1
ATOM 735 C CA . ASN A 1 90 ? 6.624 8.595 6.397 1.00 92.75 90 ASN A CA 1
ATOM 736 C C . ASN A 1 90 ? 6.056 8.841 4.986 1.00 92.75 90 ASN A C 1
ATOM 738 O O . ASN A 1 90 ? 6.503 9.751 4.282 1.00 92.75 90 ASN A O 1
ATOM 742 N N . PHE A 1 91 ? 5.069 8.061 4.540 1.00 93.44 91 PHE A N 1
ATOM 743 C CA . PHE A 1 91 ? 4.342 8.373 3.309 1.00 93.44 91 PHE A CA 1
ATOM 744 C C . PHE A 1 91 ? 3.361 9.525 3.578 1.00 93.44 91 PHE A C 1
ATOM 746 O O . PHE A 1 91 ? 2.149 9.344 3.653 1.00 93.44 91 PHE A O 1
ATOM 753 N N . TYR A 1 92 ? 3.900 10.736 3.744 1.00 93.88 92 TYR A N 1
ATOM 754 C CA . TYR A 1 92 ? 3.160 11.901 4.237 1.00 93.88 92 TYR A CA 1
ATOM 755 C C . TYR A 1 92 ? 1.982 12.316 3.356 1.00 93.88 92 TYR A C 1
ATOM 757 O O . TYR A 1 92 ? 1.067 12.956 3.849 1.00 93.88 92 TYR A O 1
ATOM 765 N N . LEU A 1 93 ? 2.001 11.970 2.064 1.00 95.12 93 LEU A N 1
ATOM 766 C CA . LEU A 1 93 ? 0.944 12.314 1.109 1.00 95.12 93 LEU A CA 1
ATOM 767 C C . LEU A 1 93 ? -0.058 11.18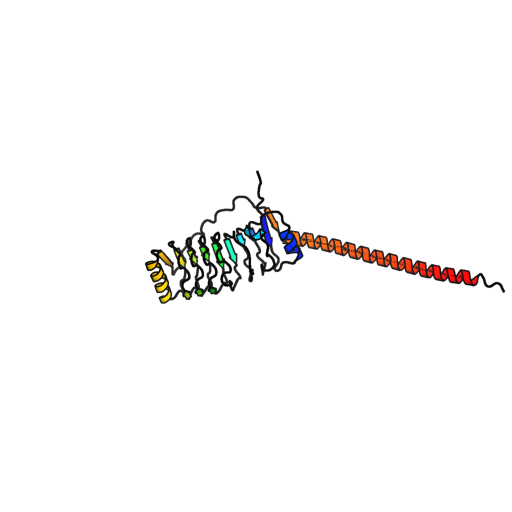0 0.861 1.00 95.12 93 LEU A C 1
ATOM 769 O O . LEU A 1 93 ? -1.027 11.395 0.129 1.00 95.12 93 LEU A O 1
ATOM 773 N N . LEU A 1 94 ? 0.165 9.997 1.436 1.00 95.50 94 LEU A N 1
ATOM 774 C CA . LEU A 1 94 ? -0.690 8.830 1.252 1.00 95.50 94 LEU A CA 1
ATOM 775 C C . LEU A 1 94 ? -2.030 9.077 1.924 1.00 95.50 94 LEU A C 1
ATOM 777 O O . LEU A 1 94 ? -2.065 9.298 3.122 1.00 95.50 94 LEU A O 1
ATOM 781 N N . THR A 1 95 ? -3.120 9.031 1.158 1.00 96.50 95 THR A N 1
ATOM 782 C CA . THR A 1 95 ? -4.488 9.239 1.654 1.00 96.50 95 THR A CA 1
ATOM 783 C C . THR A 1 95 ? -5.324 7.964 1.634 1.00 96.50 95 THR A C 1
ATOM 785 O O . THR A 1 95 ? -6.275 7.847 2.406 1.00 96.50 95 THR A O 1
ATOM 788 N N . TYR A 1 96 ? -4.976 7.002 0.775 1.00 96.50 96 TYR A N 1
ATOM 789 C CA . TYR A 1 96 ? -5.735 5.770 0.581 1.00 96.50 96 TYR A CA 1
ATOM 790 C C . TYR A 1 96 ? -4.828 4.550 0.433 1.00 96.50 96 TYR A C 1
ATOM 792 O O . TYR A 1 96 ? -3.924 4.539 -0.410 1.00 96.50 96 TYR A O 1
ATOM 800 N N . VAL A 1 97 ? -5.147 3.498 1.186 1.00 96.00 97 VAL A N 1
ATOM 801 C CA . VAL A 1 97 ? -4.487 2.190 1.136 1.00 96.00 97 VAL A CA 1
ATOM 802 C C . VAL A 1 97 ? -5.519 1.078 0.990 1.00 96.00 97 VAL A C 1
ATOM 804 O O . VAL A 1 97 ? -6.503 1.035 1.724 1.00 96.00 97 VAL A O 1
ATOM 807 N N . GLU A 1 98 ? -5.244 0.133 0.095 1.00 95.75 98 GLU A N 1
ATOM 808 C CA . GLU A 1 98 ? -6.006 -1.106 -0.063 1.00 95.75 98 GLU A CA 1
ATOM 809 C C . GLU A 1 98 ? -5.066 -2.313 -0.182 1.00 95.75 98 GLU A C 1
ATOM 811 O O . GLU A 1 98 ? -4.304 -2.425 -1.148 1.00 95.75 98 GLU A O 1
ATOM 816 N N . LEU A 1 99 ? -5.130 -3.222 0.800 1.00 94.88 99 LEU A N 1
ATOM 817 C CA . LEU A 1 99 ? -4.345 -4.459 0.868 1.00 94.88 99 LEU A CA 1
ATOM 818 C C . LEU A 1 99 ? -5.263 -5.672 1.097 1.00 94.88 99 LEU A C 1
ATOM 820 O O . LEU A 1 99 ? -5.489 -6.122 2.222 1.00 94.88 99 LEU A O 1
ATOM 824 N N . ASN A 1 100 ? -5.803 -6.230 0.015 1.00 93.50 100 ASN A N 1
ATOM 825 C CA . ASN A 1 100 ? -6.866 -7.238 0.107 1.00 93.50 100 ASN A CA 1
ATOM 826 C C . ASN A 1 100 ? -6.422 -8.631 0.597 1.00 93.50 100 ASN A C 1
ATOM 828 O O . ASN A 1 100 ? -7.259 -9.386 1.094 1.00 93.50 100 ASN A O 1
ATOM 832 N N . ASN A 1 101 ? -5.135 -8.984 0.479 1.00 94.00 101 ASN A N 1
ATOM 833 C CA . ASN A 1 101 ? -4.613 -10.302 0.879 1.00 94.00 101 ASN A CA 1
ATOM 834 C C . ASN A 1 101 ? -3.516 -10.266 1.950 1.00 94.00 101 ASN A C 1
ATOM 836 O O . ASN A 1 101 ? -2.942 -11.312 2.259 1.00 94.00 101 ASN A O 1
ATOM 840 N N . THR A 1 102 ? -3.232 -9.105 2.539 1.00 94.94 102 THR A N 1
ATOM 841 C CA . THR A 1 102 ? -2.282 -9.020 3.655 1.00 94.94 102 THR A CA 1
ATOM 842 C C . THR A 1 102 ? -2.888 -9.636 4.912 1.00 94.94 102 THR A C 1
ATOM 844 O O . THR A 1 102 ? -4.067 -9.436 5.195 1.00 94.94 102 THR A O 1
ATOM 847 N N . ILE A 1 103 ? -2.080 -10.402 5.650 1.00 95.19 103 ILE A N 1
ATOM 848 C CA . ILE A 1 103 ? -2.530 -11.115 6.857 1.00 95.19 103 ILE A CA 1
ATOM 849 C C . ILE A 1 103 ? -2.124 -10.379 8.136 1.00 95.19 103 ILE A C 1
ATOM 851 O O . ILE A 1 103 ? -2.896 -10.350 9.090 1.00 95.19 103 ILE A O 1
ATOM 855 N N . THR A 1 104 ? -0.951 -9.750 8.156 1.00 94.38 104 THR A N 1
ATOM 856 C CA . THR A 1 104 ? -0.424 -9.049 9.333 1.00 94.38 104 THR A CA 1
ATOM 857 C C . THR A 1 104 ? 0.222 -7.724 8.952 1.00 94.38 104 THR A C 1
ATOM 859 O O . THR A 1 104 ? 0.817 -7.598 7.878 1.00 94.38 104 THR A O 1
ATOM 862 N N . LEU A 1 105 ? 0.116 -6.740 9.847 1.00 95.31 105 LEU A N 1
ATOM 863 C CA . LEU A 1 105 ? 0.788 -5.447 9.744 1.00 95.31 105 LEU A CA 1
ATOM 864 C C . LEU A 1 105 ? 1.609 -5.181 11.007 1.00 95.31 105 LEU A C 1
ATOM 866 O O . LEU A 1 105 ? 1.096 -5.256 12.124 1.00 95.31 105 LEU A O 1
ATOM 870 N N . TYR A 1 106 ? 2.885 -4.852 10.816 1.00 94.31 106 TYR A N 1
ATOM 871 C CA . TYR A 1 106 ? 3.811 -4.526 11.894 1.00 94.31 106 TYR A CA 1
ATOM 872 C C . TYR A 1 106 ? 4.626 -3.285 11.528 1.00 94.31 106 TYR A C 1
ATOM 874 O O . TYR A 1 106 ? 5.509 -3.349 10.669 1.00 94.31 106 TYR A O 1
ATOM 882 N N . ASN A 1 107 ? 4.318 -2.160 12.178 1.00 93.44 107 ASN A N 1
ATOM 883 C CA . ASN A 1 107 ? 4.972 -0.867 11.973 1.00 93.44 107 ASN A CA 1
ATOM 884 C C . ASN A 1 107 ? 5.110 -0.497 10.480 1.00 93.44 107 ASN A C 1
ATOM 886 O O . ASN A 1 107 ? 6.199 -0.214 9.985 1.00 93.44 107 ASN A O 1
ATOM 890 N N . CYS A 1 108 ? 4.017 -0.608 9.718 1.00 93.44 108 CYS A N 1
ATOM 891 C CA . CYS A 1 108 ? 4.060 -0.460 8.260 1.00 93.44 108 CYS A CA 1
ATOM 892 C C . CYS A 1 108 ? 3.809 0.973 7.769 1.00 93.44 108 CYS A C 1
ATOM 894 O O . CYS A 1 108 ? 4.440 1.371 6.792 1.00 93.44 108 CYS A O 1
ATOM 896 N N . PHE A 1 109 ? 2.913 1.720 8.421 1.00 94.88 109 PHE A N 1
ATOM 897 C CA . PHE A 1 109 ? 2.402 3.031 7.988 1.00 94.88 109 PHE A CA 1
ATOM 898 C C . PHE A 1 109 ? 2.612 4.127 9.049 1.00 94.88 109 PHE A C 1
ATOM 900 O O . PHE A 1 109 ? 1.865 5.102 9.098 1.00 94.88 109 PHE A O 1
ATOM 907 N N . ASP A 1 110 ? 3.632 3.985 9.897 1.00 92.81 110 ASP A N 1
ATOM 908 C CA . ASP A 1 110 ? 3.988 5.001 10.892 1.00 92.81 110 ASP A CA 1
ATOM 909 C C . ASP A 1 110 ? 4.224 6.370 10.226 1.00 92.81 110 ASP A C 1
ATOM 911 O O . ASP A 1 110 ? 4.874 6.466 9.178 1.00 92.81 110 ASP A O 1
ATOM 915 N N . GLN A 1 111 ? 3.677 7.427 10.830 1.00 93.12 111 GLN A N 1
ATOM 916 C CA . GLN A 1 111 ? 3.755 8.816 10.366 1.00 93.12 111 GLN A CA 1
ATOM 917 C C . GLN A 1 111 ? 3.186 9.056 8.951 1.00 93.12 111 GLN A C 1
ATOM 919 O O . GLN A 1 111 ? 3.616 9.970 8.239 1.00 93.12 111 GLN A O 1
ATOM 924 N N . CYS A 1 112 ? 2.199 8.268 8.511 1.00 94.50 112 CYS A N 1
ATOM 925 C CA . CYS A 1 112 ? 1.412 8.585 7.313 1.00 94.50 112 CYS A CA 1
ATOM 926 C C . CYS A 1 112 ? 0.345 9.641 7.640 1.00 94.50 112 CYS A C 1
ATOM 928 O O . CYS A 1 112 ? -0.844 9.343 7.706 1.00 94.50 112 CYS A O 1
ATOM 930 N N . ILE A 1 113 ? 0.782 10.882 7.867 1.00 94.06 113 ILE A N 1
ATOM 931 C CA . ILE A 1 113 ? -0.050 11.946 8.451 1.00 94.06 113 ILE A CA 1
ATOM 932 C C . ILE A 1 113 ? -1.341 12.241 7.670 1.00 94.06 113 ILE A C 1
ATOM 934 O O . ILE A 1 113 ? -2.357 12.519 8.293 1.00 94.06 113 ILE A O 1
ATOM 938 N N . SER A 1 114 ? -1.332 12.126 6.334 1.00 95.12 114 SER A N 1
ATOM 939 C CA . SER A 1 114 ? -2.510 12.367 5.485 1.00 95.12 114 SER A CA 1
ATOM 940 C C . SER A 1 114 ? -3.359 11.124 5.202 1.00 95.12 114 SER A C 1
ATOM 942 O O . SER A 1 114 ? -4.278 11.195 4.379 1.00 95.12 114 SER A O 1
ATOM 944 N N . LEU A 1 115 ? -3.059 9.979 5.826 1.00 95.19 115 LEU A N 1
ATOM 945 C CA . LEU A 1 115 ? -3.758 8.722 5.567 1.00 95.19 115 LEU A CA 1
ATOM 946 C C . LEU A 1 115 ? -5.180 8.800 6.094 1.00 95.19 115 LEU A C 1
ATOM 948 O O . LEU A 1 115 ? -5.373 8.912 7.291 1.00 95.19 115 LEU A O 1
ATOM 952 N N . GLN A 1 116 ? -6.169 8.692 5.205 1.00 94.75 116 GLN A N 1
ATOM 953 C CA . GLN A 1 116 ? -7.585 8.867 5.539 1.00 94.75 116 GLN A CA 1
ATOM 954 C C . GLN A 1 116 ? -8.359 7.552 5.515 1.00 94.75 116 GLN A C 1
ATOM 956 O O . GLN A 1 116 ? -9.277 7.356 6.311 1.00 94.75 116 GLN A O 1
ATOM 961 N N . THR A 1 117 ? -8.044 6.660 4.574 1.00 95.19 117 THR A N 1
ATOM 962 C CA . THR A 1 117 ? -8.805 5.426 4.350 1.00 95.19 117 THR A CA 1
ATOM 963 C C . THR A 1 117 ? -7.889 4.226 4.191 1.00 95.19 117 THR A C 1
ATOM 965 O O . THR A 1 117 ? -6.983 4.230 3.356 1.00 95.19 117 THR A O 1
ATOM 968 N N . VAL A 1 118 ? -8.177 3.179 4.961 1.00 96.19 118 VAL A N 1
ATOM 969 C CA . VAL A 1 118 ? -7.440 1.916 4.953 1.00 96.19 118 VAL A CA 1
ATOM 970 C C . VAL A 1 118 ? -8.414 0.758 4.763 1.00 96.19 118 VAL A C 1
ATOM 972 O O . VAL A 1 118 ? -9.321 0.573 5.568 1.00 96.19 118 VAL A O 1
ATOM 975 N N . ILE A 1 119 ? -8.217 -0.034 3.711 1.00 96.56 119 ILE A N 1
ATOM 976 C CA . ILE A 1 119 ? -9.022 -1.218 3.391 1.00 96.56 119 ILE A CA 1
ATOM 977 C C . ILE A 1 119 ? -8.131 -2.461 3.481 1.00 96.56 119 ILE A C 1
ATOM 979 O O . ILE A 1 119 ? -7.265 -2.686 2.635 1.00 96.56 119 ILE A O 1
ATOM 983 N N . ILE A 1 120 ? -8.315 -3.252 4.536 1.00 96.19 120 ILE A N 1
ATOM 984 C CA . ILE A 1 120 ? -7.470 -4.396 4.914 1.00 96.19 120 ILE A CA 1
ATOM 985 C C . ILE A 1 120 ? -8.317 -5.592 5.396 1.00 96.19 120 ILE A C 1
ATOM 987 O O . ILE A 1 120 ? -8.138 -6.102 6.505 1.00 96.19 120 ILE A O 1
ATOM 991 N N . PRO A 1 121 ? -9.243 -6.104 4.565 1.00 95.25 121 PRO A N 1
ATOM 992 C CA . PRO A 1 121 ? -10.306 -7.016 5.000 1.00 95.25 121 PRO A CA 1
ATOM 993 C C . PRO A 1 121 ? -9.815 -8.367 5.547 1.00 95.25 121 PRO A C 1
ATOM 995 O O . PRO A 1 121 ? -10.559 -9.053 6.254 1.00 95.25 121 PRO A O 1
ATOM 998 N N . LYS A 1 122 ? -8.583 -8.779 5.220 1.00 96.00 122 LYS A N 1
ATOM 999 C CA . LYS A 1 122 ? -7.987 -10.058 5.646 1.00 96.00 122 LYS A CA 1
ATOM 1000 C C . LYS A 1 122 ? -6.939 -9.939 6.750 1.00 96.00 122 LYS A C 1
ATOM 1002 O O . LYS A 1 122 ? -6.488 -10.978 7.232 1.00 96.00 122 LYS A O 1
ATOM 1007 N N . VAL A 1 123 ? -6.579 -8.724 7.163 1.00 96.00 123 VAL A N 1
ATOM 1008 C CA . VAL A 1 123 ? -5.595 -8.537 8.230 1.00 96.00 123 VAL A CA 1
ATOM 1009 C C . VAL A 1 123 ? -6.184 -9.025 9.551 1.00 96.00 123 VAL A C 1
ATOM 1011 O O . VAL A 1 123 ? -7.299 -8.654 9.908 1.00 96.00 123 VAL A O 1
ATOM 1014 N N . GLN A 1 124 ? -5.437 -9.883 10.244 1.00 94.81 124 GLN A N 1
ATOM 1015 C CA . GLN A 1 124 ? -5.807 -10.479 11.530 1.00 94.81 124 GLN A CA 1
ATOM 1016 C C . GLN A 1 124 ? -5.081 -9.813 12.697 1.00 94.81 124 GLN A C 1
ATOM 1018 O O . GLN A 1 124 ? -5.659 -9.713 13.776 1.00 94.81 124 GLN A O 1
ATOM 1023 N N . ASP A 1 125 ? -3.866 -9.311 12.470 1.00 93.44 125 ASP A N 1
ATOM 1024 C CA . ASP A 1 125 ? -3.034 -8.676 13.490 1.00 93.44 125 ASP A CA 1
ATOM 1025 C C . ASP A 1 125 ? -2.492 -7.337 12.985 1.00 93.44 125 ASP A C 1
ATOM 1027 O O . ASP A 1 125 ? -1.896 -7.262 11.903 1.00 93.44 125 ASP A O 1
ATOM 1031 N N . ILE A 1 126 ? -2.668 -6.288 13.786 1.00 93.50 126 ILE A N 1
ATOM 1032 C CA . ILE A 1 126 ? -2.077 -4.968 13.556 1.00 93.50 126 ILE A CA 1
ATOM 1033 C C . ILE A 1 126 ? -1.310 -4.568 14.816 1.00 93.50 126 ILE A C 1
ATOM 1035 O O . ILE A 1 126 ? -1.865 -4.545 15.915 1.00 93.50 126 ILE A O 1
ATOM 1039 N N . CYS A 1 127 ? -0.034 -4.237 14.645 1.00 92.62 127 CYS A N 1
ATOM 1040 C CA . CYS A 1 127 ? 0.829 -3.753 15.715 1.00 92.62 127 CYS A CA 1
ATOM 1041 C C . CYS A 1 127 ? 1.615 -2.523 15.238 1.00 92.62 127 CYS A C 1
ATOM 1043 O O . CYS A 1 127 ? 2.203 -2.552 14.149 1.00 92.62 127 CYS A O 1
ATOM 1045 N N . LEU A 1 128 ? 1.591 -1.434 16.018 1.00 91.00 128 LEU A N 1
ATOM 1046 C CA . LEU A 1 128 ? 2.338 -0.181 15.796 1.00 91.00 128 LEU A CA 1
ATOM 1047 C C . LEU A 1 128 ? 2.211 0.427 14.383 1.00 91.00 128 LEU A C 1
ATOM 1049 O O . LEU A 1 128 ? 3.088 1.157 13.934 1.00 91.00 128 LEU A O 1
ATOM 1053 N N . SER A 1 129 ? 1.173 0.076 13.621 1.00 94.25 129 SER A N 1
ATOM 1054 C CA . SER A 1 129 ? 1.206 0.283 12.167 1.00 94.25 129 SER A CA 1
ATOM 1055 C C . SER A 1 129 ? 0.680 1.625 11.696 1.00 94.25 129 SER A C 1
ATOM 1057 O O . SER A 1 129 ? 1.081 2.028 10.616 1.00 94.25 129 SER A O 1
ATOM 1059 N N . PHE A 1 130 ? -0.173 2.303 12.459 1.00 93.94 130 PHE A N 1
ATOM 1060 C CA . PHE A 1 130 ? -0.802 3.575 12.080 1.00 93.94 130 PHE A CA 1
ATOM 1061 C C . PHE A 1 130 ? -0.535 4.677 13.118 1.00 93.94 130 PHE A C 1
ATOM 1063 O O . PHE A 1 130 ? -1.321 5.612 13.266 1.00 93.94 130 PHE A O 1
ATOM 1070 N N . SER A 1 131 ? 0.580 4.561 13.844 1.00 90.75 131 SER A N 1
ATOM 1071 C CA . SER A 1 131 ? 1.061 5.604 14.749 1.00 90.75 131 SER A CA 1
ATOM 1072 C C . SER A 1 131 ? 1.277 6.912 13.971 1.00 90.75 131 SER A C 1
ATOM 1074 O O . SER A 1 131 ? 1.812 6.893 12.861 1.00 90.75 131 SER A O 1
ATOM 1076 N N . GLY A 1 132 ? 0.803 8.044 14.497 1.00 90.31 132 GLY A N 1
ATOM 1077 C CA . GLY A 1 132 ? 0.912 9.359 13.850 1.00 90.31 132 GLY A CA 1
ATOM 1078 C C . GLY A 1 132 ? 0.075 9.542 12.574 1.00 90.31 132 GLY A C 1
ATOM 1079 O O . GLY A 1 132 ? 0.315 10.484 11.817 1.00 90.31 132 GLY A O 1
ATOM 1080 N N . CYS A 1 133 ? -0.897 8.666 12.295 1.00 92.50 133 CYS A N 1
ATOM 1081 C CA . CYS A 1 133 ? -1.853 8.853 11.195 1.00 92.50 133 CYS A CA 1
ATOM 1082 C C . CYS A 1 133 ? -2.970 9.824 11.614 1.00 92.50 133 CYS A C 1
ATOM 1084 O O . CYS A 1 133 ? -4.087 9.407 11.917 1.00 92.50 133 CYS A O 1
ATOM 1086 N N . ILE A 1 134 ? -2.649 11.119 11.672 1.00 90.06 134 ILE A N 1
ATOM 1087 C CA . ILE A 1 134 ? -3.519 12.151 12.260 1.00 90.06 134 ILE A CA 1
ATOM 1088 C C . ILE A 1 134 ? -4.831 12.380 11.487 1.00 90.06 134 ILE A C 1
ATOM 1090 O O . ILE A 1 134 ? -5.847 12.619 12.129 1.00 90.06 134 ILE A O 1
ATOM 1094 N N . ASP A 1 135 ? -4.833 12.236 10.153 1.00 91.75 135 ASP A N 1
ATOM 1095 C CA . ASP A 1 135 ? -6.011 12.450 9.288 1.00 91.75 135 ASP A CA 1
ATOM 1096 C C . ASP A 1 135 ? -6.865 11.179 9.087 1.00 91.75 135 ASP A C 1
ATOM 1098 O O . ASP A 1 135 ? -7.721 11.133 8.189 1.00 91.75 135 ASP A O 1
ATOM 1102 N N . LEU A 1 136 ? -6.617 10.108 9.853 1.00 90.56 136 LEU A N 1
ATOM 1103 C CA . LEU A 1 136 ? -7.300 8.830 9.661 1.00 90.56 136 LEU A CA 1
ATOM 1104 C C . LEU A 1 136 ? -8.798 8.980 9.915 1.00 90.56 136 LEU A C 1
ATOM 1106 O O . LEU A 1 136 ? -9.218 9.513 10.932 1.00 90.56 136 LEU A O 1
ATOM 1110 N N . LYS A 1 137 ? -9.621 8.494 8.979 1.00 90.00 137 LYS A N 1
ATOM 1111 C CA . LYS A 1 137 ? -11.089 8.607 9.042 1.00 90.00 137 LYS A CA 1
ATOM 1112 C C . LYS A 1 137 ? -11.778 7.259 9.052 1.00 90.00 137 LYS A C 1
ATOM 1114 O O . LYS A 1 137 ? -12.799 7.108 9.719 1.00 90.00 137 LYS A O 1
ATOM 1119 N N . TYR A 1 138 ? -11.252 6.290 8.307 1.00 90.56 138 TYR A N 1
ATOM 1120 C CA . TYR A 1 138 ? -11.896 4.992 8.149 1.00 90.56 138 TYR A CA 1
ATOM 1121 C C . TYR A 1 138 ? -10.902 3.844 7.976 1.00 90.56 138 TYR A C 1
ATOM 1123 O O . TYR A 1 138 ? -9.979 3.920 7.161 1.00 90.56 138 TYR A O 1
ATOM 1131 N N . VAL A 1 139 ? -11.157 2.753 8.696 1.00 92.88 139 VAL A N 1
ATOM 1132 C CA . VAL A 1 139 ? -10.448 1.478 8.579 1.00 92.88 139 VAL A CA 1
ATOM 1133 C C . VAL A 1 139 ? -11.463 0.347 8.392 1.00 92.88 139 VAL A C 1
ATOM 1135 O O . VAL A 1 139 ? -12.262 0.077 9.287 1.00 92.88 139 VAL A O 1
ATOM 1138 N N . ASP A 1 140 ? -11.415 -0.349 7.257 1.00 94.19 140 ASP A N 1
ATOM 1139 C CA . ASP A 1 140 ? -12.080 -1.646 7.073 1.00 94.19 140 ASP A CA 1
ATOM 1140 C C . ASP A 1 140 ? -11.087 -2.766 7.390 1.00 94.19 140 ASP A C 1
ATOM 1142 O O . ASP A 1 140 ? -10.168 -3.033 6.615 1.00 94.19 140 ASP A O 1
ATOM 1146 N N . ALA A 1 141 ? -11.275 -3.420 8.534 1.00 93.69 141 ALA A N 1
ATOM 1147 C CA . ALA A 1 141 ? -10.472 -4.542 8.992 1.00 93.69 141 ALA A CA 1
ATOM 1148 C C . ALA A 1 141 ? -11.382 -5.716 9.393 1.00 93.69 141 ALA A C 1
ATOM 1150 O O . ALA A 1 141 ? -11.355 -6.208 10.522 1.00 93.69 141 ALA A O 1
ATOM 1151 N N . ALA A 1 142 ? -12.206 -6.175 8.445 1.00 92.31 142 ALA A N 1
ATOM 1152 C CA . ALA A 1 142 ? -13.226 -7.211 8.638 1.00 92.31 142 ALA A CA 1
ATOM 1153 C C . ALA A 1 142 ? -12.753 -8.497 9.357 1.00 92.31 142 ALA A C 1
ATOM 1155 O O . ALA A 1 142 ? -13.550 -9.180 10.009 1.00 92.31 142 ALA A O 1
ATOM 1156 N N . SER A 1 143 ? -11.473 -8.858 9.228 1.00 94.94 143 SER A N 1
ATOM 1157 C CA . SER A 1 143 ? -10.895 -10.063 9.837 1.00 94.94 143 SER A CA 1
ATOM 1158 C C . SER A 1 143 ? -10.012 -9.803 11.056 1.00 94.94 143 SER A C 1
ATOM 1160 O O . SER A 1 143 ? -9.413 -10.758 11.543 1.00 94.94 143 SER A O 1
ATOM 1162 N N . LEU A 1 144 ? -9.944 -8.566 11.552 1.00 93.81 144 LEU A N 1
ATOM 1163 C CA . LEU A 1 144 ? -9.049 -8.180 12.638 1.00 93.81 144 LEU A CA 1
ATOM 1164 C C . LEU A 1 144 ? -9.394 -8.912 13.936 1.00 93.81 144 LEU A C 1
ATOM 1166 O O . LEU A 1 144 ? -10.533 -8.859 14.396 1.00 93.81 144 LEU A O 1
ATOM 1170 N N . ILE A 1 145 ? -8.393 -9.564 14.523 1.00 91.50 145 ILE A N 1
ATOM 1171 C CA . ILE A 1 145 ? -8.489 -10.300 15.789 1.00 91.50 145 ILE A CA 1
ATOM 1172 C C . ILE A 1 145 ? -7.645 -9.614 16.854 1.00 91.50 145 ILE A C 1
ATOM 1174 O O . ILE A 1 145 ? -8.101 -9.536 17.994 1.00 91.50 145 ILE A O 1
ATOM 1178 N N . ASN A 1 146 ? -6.446 -9.147 16.474 1.00 90.19 146 ASN A N 1
ATOM 1179 C CA . ASN A 1 146 ? -5.464 -8.550 17.364 1.00 90.19 146 ASN A CA 1
ATOM 1180 C C . ASN A 1 146 ? -5.063 -7.127 16.976 1.00 90.19 146 ASN A C 1
ATOM 1182 O O . ASN A 1 146 ? -4.694 -6.859 15.833 1.00 90.19 146 ASN A O 1
ATOM 1186 N N . LEU A 1 147 ? -5.076 -6.235 17.963 1.00 88.62 147 LEU A N 1
ATOM 1187 C CA . LEU A 1 147 ? -4.654 -4.847 17.835 1.00 88.62 147 LEU A CA 1
ATOM 1188 C C . LEU A 1 147 ? -3.766 -4.441 19.013 1.00 88.62 147 LEU A C 1
ATOM 1190 O O . LEU A 1 147 ? -4.170 -4.600 20.168 1.00 88.62 147 LEU A O 1
ATOM 1194 N N . ASP A 1 148 ? -2.598 -3.878 18.708 1.00 85.81 148 ASP A N 1
ATOM 1195 C CA . ASP A 1 148 ? -1.635 -3.420 19.713 1.00 85.81 148 ASP A CA 1
ATOM 1196 C C . ASP A 1 148 ? -1.009 -2.075 19.324 1.00 85.81 148 ASP A C 1
ATOM 1198 O O . ASP A 1 148 ? -0.423 -1.954 18.245 1.00 85.81 148 ASP A O 1
ATOM 1202 N N . ASP A 1 149 ? -1.208 -1.053 20.162 1.00 83.88 149 ASP A N 1
ATOM 1203 C CA . ASP A 1 149 ? -0.647 0.310 20.061 1.00 83.88 149 ASP A CA 1
ATOM 1204 C C . ASP A 1 149 ? -0.579 0.900 18.643 1.00 83.88 149 ASP A C 1
ATOM 1206 O O . ASP A 1 149 ? 0.344 1.608 18.251 1.00 83.88 149 ASP A O 1
ATOM 1210 N N . SER A 1 150 ? -1.570 0.577 17.815 1.00 87.56 150 SER A N 1
ATOM 1211 C CA . SER A 1 150 ? -1.473 0.828 16.378 1.00 87.56 150 SER A CA 1
ATOM 1212 C C . SER A 1 150 ? -1.990 2.188 15.957 1.00 87.56 150 SER A C 1
ATOM 1214 O O . SER A 1 150 ? -1.683 2.589 14.848 1.00 87.56 150 SER A O 1
ATOM 1216 N N . PHE A 1 151 ? -2.754 2.875 16.801 1.00 86.88 151 PHE A N 1
ATOM 1217 C CA . PHE A 1 151 ? -3.380 4.163 16.490 1.00 86.88 151 PHE A CA 1
ATOM 1218 C C . PHE A 1 151 ? -2.947 5.256 17.471 1.00 86.88 151 PHE A C 1
ATOM 1220 O O . PHE A 1 151 ? -3.705 6.183 17.751 1.00 86.88 151 PHE A O 1
ATOM 1227 N N . GLN A 1 152 ? -1.736 5.134 18.023 1.00 81.69 152 GLN A N 1
ATOM 1228 C CA . GLN A 1 152 ? -1.149 6.194 18.835 1.00 81.69 152 GLN A CA 1
ATOM 1229 C C . GLN A 1 152 ? -1.103 7.494 18.019 1.00 81.69 152 GLN A C 1
ATOM 1231 O O . GLN A 1 152 ? -0.755 7.475 16.839 1.00 81.69 152 GLN A O 1
ATOM 1236 N N . ASP A 1 153 ? -1.500 8.611 18.625 1.00 76.81 153 ASP A N 1
ATOM 1237 C CA . ASP A 1 153 ? -1.554 9.929 17.978 1.00 76.81 153 ASP A CA 1
ATOM 1238 C C . ASP A 1 153 ? -2.471 10.008 16.741 1.00 76.81 153 ASP A C 1
ATOM 1240 O O . ASP A 1 153 ? -2.379 10.950 15.957 1.00 76.81 153 ASP A O 1
ATOM 1244 N N . ALA A 1 154 ? -3.405 9.068 16.560 1.00 71.44 154 ALA A N 1
ATOM 1245 C CA . ALA A 1 154 ? -4.560 9.297 15.696 1.00 71.44 154 ALA A CA 1
ATOM 1246 C C . ALA A 1 154 ? -5.477 10.315 16.402 1.00 71.44 154 ALA A C 1
ATOM 1248 O O . ALA A 1 154 ? -6.319 9.960 17.231 1.00 71.44 154 ALA A O 1
ATOM 1249 N N . MET A 1 155 ? -5.212 11.601 16.157 1.00 60.19 155 MET A N 1
ATOM 1250 C CA . MET A 1 155 ? -5.800 12.720 16.906 1.00 60.19 155 MET A CA 1
ATOM 1251 C C . MET A 1 155 ? -7.253 13.009 16.511 1.00 60.19 155 MET A C 1
ATOM 1253 O O . MET A 1 155 ? -8.018 13.535 17.322 1.00 60.19 155 MET A O 1
ATOM 1257 N N . GLU A 1 156 ? -7.647 12.676 15.280 1.00 65.31 156 GLU A N 1
ATOM 1258 C CA . GLU A 1 156 ? -9.015 12.866 14.805 1.00 65.31 156 GLU A CA 1
ATOM 1259 C C . GLU A 1 156 ? -9.944 11.697 15.161 1.00 65.31 156 GLU A C 1
ATOM 1261 O O . GLU A 1 156 ? -9.539 10.571 15.457 1.00 65.31 156 GLU A O 1
ATOM 1266 N N . GLN A 1 157 ? -11.247 11.985 15.143 1.00 68.69 157 GLN A N 1
ATOM 1267 C CA . GLN A 1 157 ? -12.273 10.963 15.298 1.00 68.69 157 GLN A CA 1
ATOM 1268 C C . GLN A 1 157 ? -12.300 10.075 14.055 1.00 68.69 157 GLN A C 1
ATOM 1270 O O . GLN A 1 157 ? -12.578 10.567 12.961 1.00 68.69 157 GLN A O 1
ATOM 1275 N N . PHE A 1 158 ? -12.086 8.769 14.219 1.00 80.88 158 PHE A N 1
ATOM 1276 C CA . PHE A 1 158 ? -12.104 7.830 13.100 1.00 80.88 158 PHE A CA 1
ATOM 1277 C C . PHE A 1 158 ? -13.025 6.642 13.340 1.00 80.88 158 PHE A C 1
ATOM 1279 O O . PHE A 1 158 ? -13.498 6.370 14.444 1.00 80.88 158 PHE A O 1
ATOM 1286 N N . GLN A 1 159 ? -13.332 5.950 12.256 1.00 84.62 159 GLN A N 1
ATOM 1287 C CA . GLN A 1 159 ? -14.217 4.803 12.244 1.00 84.62 159 GLN A CA 1
ATOM 1288 C C . GLN A 1 159 ? -13.427 3.542 11.929 1.00 84.62 159 GLN A C 1
ATOM 1290 O O . GLN A 1 159 ? -12.615 3.532 11.006 1.00 84.62 159 GLN A O 1
ATOM 1295 N N . ILE A 1 160 ? -13.693 2.460 12.654 1.00 88.06 160 ILE A N 1
ATOM 1296 C CA . ILE A 1 160 ? -13.138 1.144 12.336 1.00 88.06 160 ILE A CA 1
ATOM 1297 C C . ILE A 1 160 ? -14.252 0.101 12.242 1.00 88.06 160 ILE A C 1
ATOM 1299 O O . ILE A 1 160 ? -15.098 -0.027 13.129 1.00 88.06 160 ILE A O 1
ATOM 1303 N N . TYR A 1 161 ? -14.255 -0.651 11.146 1.00 89.06 161 TYR A N 1
ATOM 1304 C CA . TYR A 1 161 ? -15.049 -1.860 10.990 1.00 89.06 161 TYR A CA 1
ATOM 1305 C C . TYR A 1 161 ? -14.169 -3.071 11.309 1.00 89.06 161 TYR A C 1
ATOM 1307 O O . TYR A 1 161 ? -13.282 -3.418 10.533 1.00 89.06 161 TYR A O 1
ATOM 1315 N N . ALA A 1 162 ? -14.395 -3.689 12.469 1.00 90.00 162 ALA A N 1
ATOM 1316 C CA . ALA A 1 162 ? -13.611 -4.824 12.959 1.00 90.00 162 ALA A CA 1
ATOM 1317 C C . ALA A 1 162 ? -14.504 -5.781 13.777 1.00 90.00 162 ALA A C 1
ATOM 1319 O O . ALA A 1 162 ? -14.434 -5.810 15.007 1.00 90.00 162 ALA A O 1
ATOM 1320 N N . PRO A 1 163 ? -15.373 -6.564 13.112 1.00 87.25 163 PRO A N 1
ATOM 1321 C CA . PRO A 1 163 ? -16.402 -7.376 13.767 1.00 87.25 163 PRO A CA 1
ATOM 1322 C C . PRO A 1 163 ? -15.844 -8.577 14.548 1.00 87.25 163 PRO A C 1
ATOM 1324 O O . PRO A 1 163 ? -16.543 -9.173 15.360 1.00 87.25 163 PRO A O 1
ATOM 1327 N N . LYS A 1 164 ? -14.594 -8.976 14.282 1.00 89.88 164 LYS A N 1
ATOM 1328 C CA . LYS A 1 164 ? -13.927 -10.103 14.956 1.00 89.88 164 LYS A CA 1
ATOM 1329 C C . LYS A 1 164 ? -13.002 -9.663 16.094 1.00 89.88 164 LYS A C 1
ATOM 1331 O O . LYS A 1 164 ? -12.411 -10.520 16.753 1.00 89.88 164 LYS A O 1
ATOM 1336 N N . LEU A 1 165 ? -12.881 -8.355 16.332 1.00 85.56 165 LEU A N 1
ATOM 1337 C CA . LEU A 1 165 ? -11.983 -7.815 17.343 1.00 85.56 165 LEU A CA 1
ATOM 1338 C C . LEU A 1 165 ? -12.485 -8.196 18.737 1.00 85.56 165 LEU A C 1
ATOM 1340 O O . LEU A 1 165 ? -13.626 -7.911 19.106 1.00 85.56 165 LEU A O 1
ATOM 1344 N N . GLN A 1 166 ? -11.629 -8.842 19.527 1.00 80.06 166 GLN A N 1
ATOM 1345 C CA . GLN A 1 166 ? -12.020 -9.336 20.845 1.00 80.06 166 GLN A CA 1
ATOM 1346 C C . GLN A 1 166 ? -12.336 -8.190 21.819 1.00 80.06 166 GLN A C 1
ATOM 1348 O O . GLN A 1 166 ? -11.696 -7.137 21.817 1.00 80.06 166 GLN A O 1
ATOM 1353 N N . THR A 1 167 ? -13.273 -8.426 22.741 1.00 66.75 167 THR A N 1
ATOM 1354 C CA . THR A 1 167 ? -13.769 -7.422 23.701 1.00 66.75 167 THR A CA 1
ATOM 1355 C C . THR A 1 167 ? -12.673 -6.787 24.565 1.00 66.75 167 THR A C 1
ATOM 1357 O O . THR A 1 167 ? -12.788 -5.623 24.938 1.00 66.75 167 THR A O 1
ATOM 1360 N N . LEU A 1 168 ? -11.597 -7.511 24.898 1.00 62.84 168 LEU A N 1
ATOM 1361 C CA . LEU A 1 168 ? -10.496 -6.949 25.692 1.00 62.84 168 LEU A CA 1
ATOM 1362 C C . LEU A 1 168 ? -9.704 -5.892 24.909 1.00 62.84 168 LEU A C 1
ATOM 1364 O O . LEU A 1 168 ? -9.315 -4.870 25.465 1.00 62.84 168 LEU A O 1
ATOM 1368 N N . GLN A 1 169 ? -9.507 -6.110 23.613 1.00 68.12 169 GLN A N 1
ATOM 1369 C CA . GLN A 1 169 ? -8.832 -5.148 22.746 1.00 68.12 169 GLN A CA 1
ATOM 1370 C C . GLN A 1 169 ? -9.735 -3.975 22.401 1.00 68.12 169 GLN A C 1
ATOM 1372 O O . GLN A 1 169 ? -9.268 -2.843 22.343 1.00 68.12 169 GLN A O 1
ATOM 1377 N N . LEU A 1 170 ? -11.042 -4.225 22.295 1.00 68.06 170 LEU A N 1
ATOM 1378 C CA . LEU A 1 170 ? -12.047 -3.171 22.223 1.00 68.06 170 LEU A CA 1
ATOM 1379 C C . LEU A 1 170 ? -11.930 -2.219 23.423 1.00 68.06 170 LEU A C 1
ATOM 1381 O O . LEU A 1 170 ? -11.904 -1.004 23.250 1.00 68.06 170 LEU A O 1
ATOM 1385 N N . LYS A 1 171 ? -11.801 -2.772 24.638 1.00 66.25 171 LYS A N 1
ATOM 1386 C CA . LYS A 1 171 ? 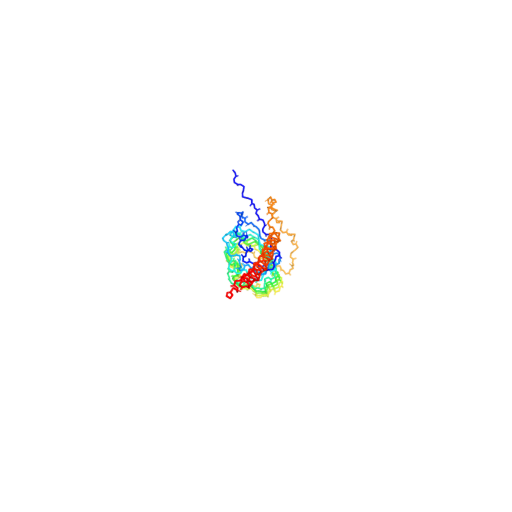-11.604 -1.986 25.864 1.00 66.25 171 LYS A CA 1
ATOM 1387 C C . LYS A 1 171 ? -10.294 -1.198 25.844 1.00 66.25 171 LYS A C 1
ATOM 1389 O O . LYS A 1 171 ? -10.324 -0.029 26.201 1.00 66.25 171 LYS A O 1
ATOM 1394 N N . LYS A 1 172 ? -9.179 -1.793 25.395 1.00 70.12 172 LYS A N 1
ATOM 1395 C CA . LYS A 1 172 ? -7.894 -1.080 25.245 1.00 70.12 172 LYS A CA 1
ATOM 1396 C C . LYS A 1 172 ? -8.000 0.099 24.273 1.00 70.12 172 LYS A C 1
ATOM 1398 O O . LYS A 1 172 ? -7.553 1.192 24.596 1.00 70.12 172 LYS A O 1
ATOM 1403 N N . LEU A 1 173 ? -8.647 -0.104 23.126 1.00 68.81 173 LEU A N 1
ATOM 1404 C CA . LEU A 1 173 ? -8.842 0.935 22.113 1.00 68.81 173 LEU A CA 1
ATOM 1405 C C . LEU A 1 173 ? -9.726 2.071 22.655 1.00 68.81 173 LEU A C 1
ATOM 1407 O O . LEU A 1 173 ? -9.398 3.241 22.500 1.00 68.81 173 LEU A O 1
ATOM 1411 N N . LEU A 1 174 ? -10.813 1.737 23.357 1.00 65.62 174 LEU A N 1
ATOM 1412 C CA . LEU A 1 174 ? -11.673 2.715 24.036 1.00 65.62 174 LEU A CA 1
ATOM 1413 C C . LEU A 1 174 ? -10.960 3.447 25.188 1.00 65.62 174 LEU A C 1
ATOM 1415 O O . LEU A 1 174 ? -11.260 4.606 25.451 1.00 65.62 174 LEU A O 1
ATOM 1419 N N . GLN A 1 175 ? -10.016 2.802 25.874 1.00 66.69 175 GLN A N 1
ATOM 1420 C CA . GLN A 1 175 ? -9.230 3.433 26.935 1.00 66.69 175 GLN A CA 1
ATOM 1421 C C . GLN A 1 175 ? -8.202 4.425 26.368 1.00 66.69 175 GLN A C 1
ATOM 1423 O O . GLN A 1 175 ? -8.117 5.545 26.864 1.00 66.69 175 GLN A O 1
ATOM 1428 N N . GLN A 1 176 ? -7.521 4.073 25.270 1.00 66.19 176 GLN A N 1
ATOM 1429 C CA . GLN A 1 176 ? -6.640 4.993 24.533 1.00 66.19 176 GLN A CA 1
ATOM 1430 C C . GLN A 1 176 ? -7.388 6.247 24.044 1.00 66.19 176 GLN A C 1
ATOM 1432 O O . GLN A 1 176 ? -6.847 7.348 24.087 1.00 66.19 176 GLN A O 1
ATOM 1437 N N . GLN A 1 177 ? -8.658 6.112 23.646 1.00 66.62 177 GLN A N 1
ATOM 1438 C CA . GLN A 1 177 ? -9.505 7.255 23.272 1.00 66.62 177 GLN A CA 1
ATOM 1439 C C . GLN A 1 177 ? -9.708 8.255 24.417 1.00 66.62 177 GLN A C 1
ATOM 1441 O O . GLN A 1 177 ? -9.654 9.464 24.197 1.00 66.62 177 GLN A O 1
ATOM 1446 N N . PHE A 1 178 ? -9.953 7.757 25.636 1.00 57.00 178 PHE A N 1
ATOM 1447 C CA . PHE A 1 178 ? -10.196 8.604 26.807 1.00 57.00 178 PHE A CA 1
ATOM 1448 C C . PHE A 1 178 ? -8.965 9.449 27.156 1.00 57.00 178 PHE A C 1
ATOM 1450 O O . PHE A 1 178 ? -9.099 10.613 27.522 1.00 57.00 178 PHE A O 1
ATOM 1457 N N . GLU A 1 179 ? -7.771 8.880 26.993 1.00 59.06 179 GLU A N 1
ATOM 1458 C CA . GLU A 1 179 ? -6.498 9.556 27.257 1.00 59.06 179 GLU A CA 1
ATOM 1459 C C . GLU A 1 179 ? -6.146 10.597 26.178 1.00 59.06 179 GLU A C 1
ATOM 1461 O O . GLU A 1 179 ? -5.555 11.629 26.492 1.00 59.06 179 GLU A O 1
ATOM 1466 N N . LEU A 1 180 ? -6.560 10.371 24.924 1.00 56.62 180 LEU A N 1
ATOM 1467 C CA . LEU A 1 180 ? -6.255 11.240 23.776 1.00 56.62 180 LEU A CA 1
ATOM 1468 C C . LEU A 1 180 ? -7.339 12.286 23.464 1.00 56.62 180 LEU A C 1
ATOM 1470 O O . LEU A 1 180 ? -7.151 13.115 22.575 1.00 56.62 180 LEU A O 1
ATOM 1474 N N . ASN A 1 181 ? -8.477 12.263 24.167 1.00 56.91 181 ASN A N 1
ATOM 1475 C CA . ASN A 1 181 ? -9.651 13.097 23.872 1.00 56.91 181 ASN A CA 1
ATOM 1476 C C . ASN A 1 181 ? -10.185 12.912 22.425 1.00 56.91 181 ASN A C 1
ATOM 1478 O O . ASN A 1 181 ? -10.860 13.788 21.876 1.00 56.91 181 ASN A O 1
ATOM 1482 N N . SER A 1 182 ? -9.884 11.766 21.803 1.00 58.22 182 SER A N 1
ATOM 1483 C CA . SER A 1 182 ? -10.334 11.366 20.466 1.00 58.22 182 SER A CA 1
ATOM 1484 C C . SER A 1 182 ? -11.591 10.485 20.568 1.00 58.22 182 SER A C 1
ATOM 1486 O O . SER A 1 182 ? -11.823 9.826 21.579 1.00 58.22 182 SER A O 1
ATOM 1488 N N . LYS A 1 183 ? -12.461 10.474 19.543 1.00 61.41 183 LYS A N 1
ATOM 1489 C CA . LYS A 1 183 ? -13.635 9.570 19.489 1.00 61.41 183 LYS A CA 1
ATOM 1490 C C . LYS A 1 183 ? -13.434 8.548 18.383 1.00 61.41 183 LYS A C 1
ATOM 1492 O O . LYS A 1 183 ? -13.500 8.916 17.215 1.00 61.41 183 LYS A O 1
ATOM 1497 N N . VAL A 1 184 ? -13.239 7.275 18.720 1.00 63.00 184 VAL A N 1
ATOM 1498 C CA . VAL A 1 184 ? -13.200 6.214 17.702 1.00 63.00 184 VAL A CA 1
ATOM 1499 C C . VAL A 1 184 ? 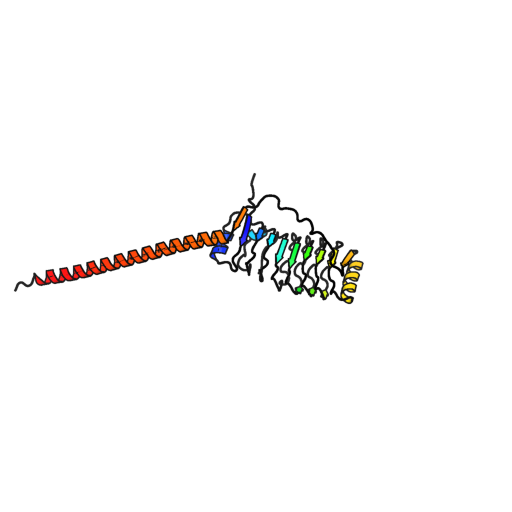-14.500 5.425 17.746 1.00 63.00 184 VAL A C 1
ATOM 1501 O O . VAL A 1 184 ? -14.867 4.841 18.766 1.00 63.00 184 VAL A O 1
ATOM 1504 N N . HIS A 1 185 ? -15.208 5.407 16.621 1.00 67.44 185 HIS A N 1
ATOM 1505 C CA . HIS A 1 185 ? -16.462 4.678 16.472 1.00 67.44 185 HIS A CA 1
ATOM 1506 C C . HIS A 1 185 ? -16.201 3.307 15.850 1.00 67.44 185 HIS A C 1
ATOM 1508 O O . HIS A 1 185 ? -15.722 3.199 14.721 1.00 67.44 185 HIS A O 1
ATOM 1514 N N . ILE A 1 186 ? -16.531 2.252 16.594 1.00 67.56 186 ILE A N 1
ATOM 1515 C CA . ILE A 1 186 ? -16.313 0.868 16.170 1.00 67.56 186 ILE A CA 1
ATOM 1516 C C . ILE A 1 186 ? -17.645 0.270 15.745 1.00 67.56 186 ILE A C 1
ATOM 1518 O O . ILE A 1 186 ? -18.586 0.210 16.537 1.00 67.56 186 ILE A O 1
ATOM 1522 N N . PHE A 1 187 ? -17.715 -0.195 14.503 1.00 71.88 187 PHE A N 1
ATOM 1523 C CA . PHE A 1 187 ? -18.907 -0.831 13.958 1.00 71.88 187 PHE A CA 1
ATOM 1524 C C . PHE A 1 187 ? -18.716 -2.345 13.900 1.00 71.88 187 PHE A C 1
ATOM 1526 O O . PHE A 1 187 ? -17.683 -2.841 13.449 1.00 71.88 187 PHE A O 1
ATOM 1533 N N . GLN A 1 188 ? -19.737 -3.073 14.352 1.00 64.62 188 GLN A N 1
ATOM 1534 C CA . GLN A 1 188 ? -19.822 -4.534 14.245 1.00 64.62 188 GLN A CA 1
ATOM 1535 C C . GLN A 1 188 ? -20.538 -4.972 12.953 1.00 64.62 188 GLN A C 1
ATOM 1537 O O . GLN A 1 188 ? -20.400 -6.108 12.511 1.00 64.62 188 GLN A O 1
ATOM 1542 N N . GLU A 1 189 ? -21.247 -4.052 12.294 1.00 61.03 189 GLU A N 1
ATOM 1543 C CA . GLU A 1 189 ? -21.884 -4.248 10.988 1.00 61.03 189 GLU A CA 1
ATOM 1544 C C . GLU A 1 189 ? -21.231 -3.331 9.953 1.00 61.03 189 GLU A C 1
ATOM 1546 O O . GLU A 1 189 ? -20.824 -2.219 10.294 1.00 61.03 189 GLU A O 1
ATOM 1551 N N . GLN A 1 190 ? -21.106 -3.785 8.697 1.00 55.28 190 GLN A N 1
ATOM 1552 C CA . GLN A 1 190 ? -20.497 -2.950 7.662 1.00 55.28 190 GLN A CA 1
ATOM 1553 C C . GLN A 1 190 ? -21.359 -1.709 7.431 1.00 55.28 190 GLN A C 1
ATOM 1555 O O . GLN A 1 190 ? -22.525 -1.837 7.038 1.00 55.28 190 GLN A O 1
ATOM 1560 N N . PRO A 1 191 ? -20.817 -0.500 7.644 1.00 58.03 191 PRO A N 1
ATOM 1561 C CA . PRO A 1 191 ? -21.568 0.699 7.344 1.00 58.03 191 PRO A CA 1
ATOM 1562 C C . PRO A 1 191 ? -21.835 0.765 5.834 1.00 58.03 191 PRO A C 1
ATOM 1564 O O . PRO A 1 191 ? -20.940 0.563 5.014 1.00 58.03 191 PRO A O 1
ATOM 1567 N N . LYS A 1 192 ? -23.085 1.058 5.455 1.00 46.69 192 LYS A N 1
ATOM 1568 C CA . LYS A 1 192 ? -23.511 1.256 4.059 1.00 46.69 192 LYS A CA 1
ATOM 1569 C C . LYS A 1 192 ? -22.969 2.587 3.523 1.00 46.69 192 LYS A C 1
ATOM 1571 O O . LYS A 1 192 ? -23.737 3.504 3.243 1.00 46.69 192 LYS A O 1
ATOM 1576 N N . PHE A 1 193 ? -21.655 2.743 3.414 1.00 50.66 193 PHE A N 1
ATOM 1577 C CA . PHE A 1 193 ? -21.087 3.925 2.778 1.00 50.66 193 PHE A CA 1
ATOM 1578 C C . PHE A 1 193 ? -21.213 3.805 1.258 1.00 50.66 193 PHE A C 1
ATOM 1580 O O . PHE A 1 193 ? -20.770 2.833 0.648 1.00 50.66 193 PHE A O 1
ATOM 1587 N N . LYS A 1 194 ? -21.794 4.830 0.624 1.00 38.94 194 LYS A N 1
ATOM 1588 C CA . LYS A 1 194 ? -21.495 5.115 -0.782 1.00 38.94 194 LYS A CA 1
ATOM 1589 C C . LYS A 1 194 ? -20.016 5.478 -0.830 1.00 38.94 194 LYS A C 1
ATOM 1591 O O . LYS A 1 194 ? -19.598 6.327 -0.046 1.00 38.94 194 LYS A O 1
ATOM 1596 N N . ALA A 1 195 ? -19.259 4.818 -1.707 1.00 37.22 195 ALA A N 1
ATOM 1597 C CA . ALA A 1 195 ? -17.849 5.100 -1.951 1.00 37.22 195 ALA A CA 1
ATOM 1598 C C . ALA A 1 195 ? -17.589 6.610 -1.860 1.00 37.22 195 ALA A C 1
ATOM 1600 O O . ALA A 1 195 ? -18.280 7.389 -2.524 1.00 37.22 195 ALA A O 1
ATOM 1601 N N . VAL A 1 196 ? -16.645 7.010 -1.002 1.00 42.41 196 VAL A N 1
ATOM 1602 C CA . VAL A 1 196 ? -16.168 8.395 -0.920 1.00 42.41 196 VAL A CA 1
ATOM 1603 C C . VAL A 1 196 ? -15.945 8.869 -2.351 1.00 42.41 196 VAL A C 1
ATOM 1605 O O . VAL A 1 196 ? -15.249 8.191 -3.107 1.00 42.41 196 VAL A O 1
ATOM 1608 N N . GLN A 1 197 ? -16.600 9.967 -2.749 1.00 35.62 197 GLN A N 1
ATOM 1609 C CA . GLN A 1 197 ? -16.438 10.515 -4.091 1.00 35.62 197 GLN A CA 1
ATOM 1610 C C . GLN A 1 197 ? -14.960 10.830 -4.294 1.00 35.62 197 GLN A C 1
ATOM 1612 O O . GLN A 1 197 ? -14.411 11.775 -3.732 1.00 35.62 197 GLN A O 1
ATOM 1617 N N . ILE A 1 198 ? -14.320 9.967 -5.074 1.00 44.94 198 ILE A N 1
ATOM 1618 C CA . ILE A 1 198 ? -12.927 10.077 -5.463 1.00 44.94 198 ILE A CA 1
ATOM 1619 C C . ILE A 1 198 ? -12.837 11.332 -6.339 1.00 44.94 198 ILE A C 1
ATOM 1621 O O . ILE A 1 198 ? -13.589 11.420 -7.317 1.00 44.94 198 ILE A O 1
ATOM 1625 N N . PRO A 1 199 ? -11.964 12.308 -6.029 1.00 33.12 199 PRO A N 1
ATOM 1626 C CA . PRO A 1 199 ? -11.748 13.447 -6.907 1.00 33.12 199 PRO A CA 1
ATOM 1627 C C . PRO A 1 199 ? -11.387 12.941 -8.305 1.00 33.12 199 PRO A C 1
ATOM 1629 O O . PRO A 1 199 ? -10.422 12.192 -8.471 1.00 33.12 199 PRO A O 1
ATOM 1632 N N . GLN A 1 200 ? -12.189 13.315 -9.300 1.00 30.98 200 GLN A N 1
ATOM 1633 C CA . GLN A 1 200 ? -11.936 12.954 -10.691 1.00 30.98 200 GLN A CA 1
ATOM 1634 C C . GLN A 1 200 ? -10.584 13.539 -11.139 1.00 30.98 200 GLN A C 1
ATOM 1636 O O . GLN A 1 200 ? -10.270 14.682 -10.784 1.00 30.98 200 GLN A O 1
ATOM 1641 N N . PRO A 1 201 ? -9.764 12.786 -11.895 1.00 34.84 201 PRO A N 1
ATOM 1642 C CA . PRO A 1 201 ? -8.501 13.301 -12.390 1.00 34.84 201 PRO A CA 1
ATOM 1643 C C . PRO A 1 201 ? -8.745 14.502 -13.307 1.00 34.84 201 PRO A C 1
ATOM 1645 O O . PRO A 1 201 ? -9.497 14.440 -14.274 1.00 34.84 201 PRO A O 1
ATOM 1648 N N . ILE A 1 202 ? -8.085 15.611 -12.982 1.00 35.91 202 ILE A N 1
ATOM 1649 C CA . ILE A 1 202 ? -8.041 16.811 -13.812 1.00 35.91 202 ILE A CA 1
ATOM 1650 C C . ILE A 1 202 ? -7.070 16.510 -14.964 1.00 35.91 202 ILE A C 1
ATOM 1652 O O . ILE A 1 202 ? -5.890 16.263 -14.683 1.00 35.91 202 ILE A O 1
ATOM 1656 N N . SER A 1 203 ? -7.591 16.572 -16.200 1.00 46.16 203 SER A N 1
ATOM 1657 C CA . SER A 1 203 ? -6.982 16.297 -17.523 1.00 46.16 203 SER A CA 1
ATOM 1658 C C . SER A 1 203 ? -6.649 14.829 -17.833 1.00 46.16 203 SER A C 1
ATOM 1660 O O . SER A 1 203 ? -5.980 14.180 -17.030 1.00 46.16 203 SER A O 1
ATOM 1662 N N . GLU A 1 204 ? -7.040 14.350 -19.025 1.00 46.91 204 GLU A N 1
ATOM 1663 C CA . GLU A 1 204 ? -6.622 13.049 -19.575 1.00 46.91 204 GLU A CA 1
ATOM 1664 C C . GLU A 1 204 ? -5.087 12.987 -19.657 1.00 46.91 204 GLU A C 1
ATOM 1666 O O . GLU A 1 204 ? -4.479 13.817 -20.336 1.00 46.91 204 GLU A O 1
ATOM 1671 N N . PRO A 1 205 ? -4.436 12.073 -18.919 1.00 60.62 205 PRO A N 1
ATOM 1672 C CA . PRO A 1 205 ? -2.991 11.929 -18.967 1.00 60.62 205 PRO A CA 1
ATOM 1673 C C . PRO A 1 205 ? -2.563 11.168 -20.223 1.00 60.62 205 PRO A C 1
ATOM 1675 O O . PRO A 1 205 ? -3.286 10.311 -20.736 1.00 60.62 205 PRO A O 1
ATOM 1678 N N . GLU A 1 206 ? -1.346 11.435 -20.676 1.00 71.19 206 GLU A N 1
ATOM 1679 C CA . GLU A 1 206 ? -0.711 10.650 -21.726 1.00 71.19 206 GLU A CA 1
ATOM 1680 C C . GLU A 1 206 ? -0.401 9.241 -21.189 1.00 71.19 206 GLU A C 1
ATOM 1682 O O . GLU A 1 206 ? 0.049 9.076 -20.051 1.00 71.19 206 GLU A O 1
ATOM 1687 N N . ILE A 1 207 ? -0.694 8.201 -21.974 1.00 71.00 207 ILE A N 1
ATOM 1688 C CA . ILE A 1 207 ? -0.548 6.804 -21.548 1.00 71.00 207 ILE A CA 1
ATOM 1689 C C . ILE A 1 207 ? 0.665 6.198 -22.245 1.00 71.00 207 ILE A C 1
ATOM 1691 O O . ILE A 1 207 ? 0.640 5.984 -23.455 1.00 71.00 207 ILE A O 1
ATOM 1695 N N . ILE A 1 208 ? 1.682 5.825 -21.470 1.00 73.81 208 ILE A N 1
ATOM 1696 C CA . ILE A 1 208 ? 2.787 4.999 -21.954 1.00 73.81 208 ILE A CA 1
ATOM 1697 C C . ILE A 1 208 ? 2.457 3.540 -21.650 1.00 73.81 208 ILE A C 1
ATOM 1699 O O . ILE A 1 208 ? 2.458 3.111 -20.493 1.00 73.81 208 ILE A O 1
ATOM 1703 N N . ASN A 1 209 ? 2.167 2.766 -22.696 1.00 73.56 209 ASN A N 1
ATOM 1704 C CA . ASN A 1 209 ? 2.003 1.321 -22.592 1.00 73.56 209 ASN A CA 1
ATOM 1705 C C . ASN A 1 209 ? 3.345 0.624 -22.817 1.00 73.56 209 ASN A C 1
ATOM 1707 O O . ASN A 1 209 ? 3.851 0.543 -23.937 1.00 73.56 209 ASN A O 1
ATOM 1711 N N . VAL A 1 210 ? 3.908 0.088 -21.738 1.00 67.44 210 VAL A N 1
ATOM 1712 C CA . VAL A 1 210 ? 5.206 -0.586 -21.759 1.00 67.44 210 VAL A CA 1
ATOM 1713 C C . VAL A 1 210 ? 5.174 -1.818 -22.665 1.00 67.44 210 VAL A C 1
ATOM 1715 O O . VAL A 1 210 ? 6.179 -2.125 -23.296 1.00 67.44 210 VAL A O 1
ATOM 1718 N N . ASP A 1 211 ? 4.026 -2.481 -22.832 1.00 65.25 211 ASP A N 1
ATOM 1719 C CA . ASP A 1 211 ? 3.920 -3.629 -23.739 1.00 65.25 211 ASP A CA 1
ATOM 1720 C C . ASP A 1 211 ? 4.043 -3.247 -25.216 1.00 65.25 211 ASP A C 1
ATOM 1722 O O . ASP A 1 211 ? 4.564 -4.034 -26.007 1.00 65.25 211 ASP A O 1
ATOM 1726 N N . ASP A 1 212 ? 3.595 -2.051 -25.600 1.00 59.75 212 ASP A N 1
ATOM 1727 C CA . ASP A 1 212 ? 3.736 -1.567 -26.975 1.00 59.75 212 ASP A CA 1
ATOM 1728 C C . ASP A 1 212 ? 5.198 -1.195 -27.261 1.00 59.75 212 ASP A C 1
ATOM 1730 O O . ASP A 1 212 ? 5.720 -1.512 -28.333 1.00 59.75 212 ASP A O 1
ATOM 1734 N N . GLN A 1 213 ? 5.908 -0.667 -26.257 1.00 56.75 213 GLN A N 1
ATOM 1735 C CA . GLN A 1 213 ? 7.360 -0.484 -26.317 1.00 56.75 213 GLN A CA 1
ATOM 1736 C C . GLN A 1 213 ? 8.098 -1.832 -26.380 1.00 56.75 213 GLN A C 1
ATOM 1738 O O . GLN A 1 213 ? 9.011 -1.995 -27.188 1.00 56.75 213 GLN A O 1
ATOM 1743 N N . ILE A 1 214 ? 7.670 -2.843 -25.610 1.00 51.50 214 ILE A N 1
ATOM 1744 C CA . ILE A 1 214 ? 8.197 -4.216 -25.702 1.00 51.50 214 ILE A CA 1
ATOM 1745 C C . ILE A 1 214 ? 7.962 -4.784 -27.105 1.00 51.50 214 ILE A C 1
ATOM 1747 O O . ILE A 1 214 ? 8.882 -5.366 -27.673 1.00 51.50 214 ILE A O 1
ATOM 1751 N N . ARG A 1 215 ? 6.771 -4.618 -27.695 1.00 53.91 215 ARG A N 1
ATOM 1752 C CA . ARG A 1 215 ? 6.476 -5.079 -29.064 1.00 53.91 215 ARG A CA 1
ATOM 1753 C C . ARG A 1 215 ? 7.362 -4.383 -30.092 1.00 53.91 215 ARG A C 1
ATOM 1755 O O . ARG A 1 215 ? 7.954 -5.070 -30.921 1.00 53.91 215 ARG A O 1
ATOM 1762 N N . SER A 1 216 ? 7.518 -3.063 -29.992 1.00 53.28 216 SER A N 1
ATOM 1763 C CA . SER A 1 216 ? 8.412 -2.273 -30.849 1.00 53.28 216 SER A CA 1
ATOM 1764 C C . SER A 1 216 ? 9.876 -2.716 -30.720 1.00 53.28 216 SER A C 1
ATOM 1766 O O . SER A 1 216 ? 10.568 -2.937 -31.718 1.00 53.28 216 SER A O 1
ATOM 1768 N N . ASN A 1 217 ? 10.342 -2.962 -29.494 1.00 44.94 217 ASN A N 1
ATOM 1769 C CA . ASN A 1 217 ? 11.702 -3.420 -29.220 1.00 44.94 217 ASN A CA 1
ATOM 1770 C C . ASN A 1 217 ? 11.933 -4.870 -29.664 1.00 44.94 217 ASN A C 1
ATOM 1772 O O . ASN A 1 217 ? 12.975 -5.165 -30.246 1.00 44.94 217 ASN A O 1
ATOM 1776 N N . ILE A 1 218 ? 10.968 -5.775 -29.467 1.00 44.28 218 ILE A N 1
ATOM 1777 C CA . ILE A 1 218 ? 11.010 -7.147 -29.997 1.00 44.28 218 ILE A CA 1
ATOM 1778 C C . ILE A 1 218 ? 11.046 -7.111 -31.524 1.00 44.28 218 ILE A C 1
ATOM 1780 O O . ILE A 1 218 ? 11.848 -7.819 -32.126 1.00 44.28 218 ILE A O 1
ATOM 1784 N N . GLN A 1 219 ? 10.236 -6.268 -32.162 1.00 45.59 219 GLN A N 1
ATOM 1785 C CA . GLN A 1 219 ? 10.224 -6.115 -33.614 1.00 45.59 219 GLN A CA 1
ATOM 1786 C C . GLN A 1 219 ? 11.559 -5.558 -34.127 1.00 45.59 219 GLN A C 1
ATOM 1788 O O . GLN A 1 219 ? 12.124 -6.087 -35.082 1.00 45.59 219 GLN A O 1
ATOM 1793 N N . THR A 1 220 ? 12.136 -4.579 -33.432 1.00 45.88 220 THR A N 1
ATOM 1794 C CA . THR A 1 220 ? 13.468 -4.034 -33.730 1.00 45.88 220 THR A CA 1
ATOM 1795 C C . THR A 1 220 ? 14.572 -5.083 -33.546 1.00 45.88 220 THR A C 1
ATOM 1797 O O . THR A 1 220 ? 15.454 -5.210 -34.397 1.00 45.88 220 THR A O 1
ATOM 1800 N N . CYS A 1 221 ? 14.520 -5.889 -32.484 1.00 34.88 221 CYS A N 1
ATOM 1801 C CA . CYS A 1 221 ? 15.446 -6.998 -32.248 1.00 34.88 221 CYS A CA 1
ATOM 1802 C C . CYS A 1 221 ? 15.295 -8.115 -33.288 1.00 34.88 221 CYS A C 1
ATOM 1804 O O . CYS A 1 221 ? 16.299 -8.630 -33.776 1.00 34.88 221 CYS A O 1
ATOM 1806 N N . ASN A 1 222 ? 14.069 -8.456 -33.686 1.00 36.97 222 ASN A N 1
ATOM 1807 C CA . ASN A 1 222 ? 13.803 -9.423 -34.750 1.00 36.97 222 ASN A CA 1
ATOM 1808 C C . ASN A 1 222 ? 14.348 -8.930 -36.093 1.00 36.97 222 ASN A C 1
ATOM 1810 O O . ASN A 1 222 ? 14.986 -9.700 -36.808 1.00 36.97 222 ASN A O 1
ATOM 1814 N N . ASN A 1 223 ? 14.196 -7.640 -36.395 1.00 49.88 223 ASN A N 1
ATOM 1815 C CA . ASN A 1 223 ? 14.760 -7.028 -37.595 1.00 49.88 223 ASN A CA 1
ATOM 1816 C C . ASN A 1 223 ? 16.298 -7.059 -37.582 1.00 49.88 223 ASN A C 1
ATOM 1818 O O . ASN A 1 223 ? 16.910 -7.449 -38.576 1.00 49.88 223 ASN A O 1
ATOM 1822 N N . LYS A 1 224 ? 16.935 -6.732 -36.448 1.00 59.16 224 LYS A N 1
ATOM 1823 C CA . LYS A 1 224 ? 18.397 -6.839 -36.279 1.00 59.16 224 LYS A CA 1
ATOM 1824 C C . LYS A 1 224 ? 18.888 -8.287 -36.398 1.00 59.16 224 LYS A C 1
ATOM 1826 O O . LYS A 1 224 ? 19.897 -8.540 -37.052 1.00 59.16 224 LYS A O 1
ATOM 1831 N N . ASN A 1 225 ? 18.161 -9.249 -35.829 1.00 44.38 225 ASN A N 1
ATOM 1832 C CA . ASN A 1 225 ? 18.472 -10.674 -35.959 1.00 44.38 225 ASN A CA 1
ATOM 1833 C C . ASN A 1 225 ? 18.329 -11.160 -37.404 1.00 44.38 225 ASN A C 1
ATOM 1835 O O . ASN A 1 225 ? 19.195 -11.888 -37.886 1.00 44.38 225 ASN A O 1
ATOM 1839 N N . HIS A 1 226 ? 17.286 -10.732 -38.117 1.00 64.88 226 HIS A N 1
ATOM 1840 C CA . HIS A 1 226 ? 17.122 -11.039 -39.534 1.00 64.88 226 HIS A CA 1
ATOM 1841 C C . HIS A 1 226 ? 18.280 -10.463 -40.358 1.00 64.88 226 HIS A C 1
ATOM 1843 O O . HIS A 1 226 ? 18.880 -11.181 -41.153 1.00 64.88 226 HIS A O 1
ATOM 1849 N N . GLN A 1 227 ? 18.661 -9.200 -40.129 1.00 68.06 227 GLN A N 1
ATOM 1850 C CA . GLN A 1 227 ? 19.832 -8.595 -40.774 1.00 68.06 227 GLN A CA 1
ATOM 1851 C C . GLN A 1 227 ? 21.110 -9.399 -40.496 1.00 68.06 227 GLN A C 1
ATOM 1853 O O . GLN A 1 227 ? 21.856 -9.703 -41.426 1.00 68.06 227 GLN A O 1
ATOM 1858 N N . LEU A 1 228 ? 21.336 -9.823 -39.249 1.00 61.28 228 LEU A N 1
ATOM 1859 C CA . LEU A 1 228 ? 22.497 -10.632 -38.878 1.00 61.28 228 LEU A CA 1
ATOM 1860 C C . LEU A 1 228 ? 22.518 -12.000 -39.583 1.00 61.28 228 LEU A C 1
ATOM 1862 O O . LEU A 1 228 ? 23.584 -12.461 -39.990 1.00 61.28 228 LEU A O 1
ATOM 1866 N N . GLN A 1 229 ? 21.364 -12.649 -39.762 1.00 65.75 229 GLN A N 1
ATOM 1867 C CA . GLN A 1 229 ? 21.265 -13.903 -40.522 1.00 65.75 229 GLN A CA 1
ATOM 1868 C C . GLN A 1 229 ? 21.544 -13.693 -42.017 1.00 65.75 229 GLN A C 1
ATOM 1870 O O . GLN A 1 229 ? 22.250 -14.497 -42.636 1.00 65.75 229 GLN A O 1
ATOM 1875 N N . THR A 1 230 ? 21.073 -12.584 -42.593 1.00 70.31 230 THR A N 1
ATOM 1876 C CA . THR A 1 230 ? 21.393 -12.201 -43.975 1.00 70.31 230 THR A CA 1
ATOM 1877 C C . THR A 1 230 ? 22.897 -11.985 -44.154 1.00 70.31 230 THR A C 1
ATOM 1879 O O . THR A 1 230 ? 23.488 -12.549 -45.074 1.00 70.31 230 THR A O 1
ATOM 1882 N N . LEU A 1 231 ? 23.540 -11.255 -43.236 1.00 70.12 231 LEU A N 1
ATOM 1883 C CA . LEU A 1 231 ? 24.991 -11.043 -43.231 1.00 70.12 231 LEU A CA 1
ATOM 1884 C C . LEU A 1 231 ? 25.765 -12.364 -43.120 1.00 70.12 231 LEU A C 1
ATOM 1886 O O . LEU A 1 231 ? 26.666 -12.609 -43.915 1.00 70.12 231 LEU A O 1
ATOM 1890 N N . LYS A 1 232 ? 25.381 -13.270 -42.210 1.00 75.31 232 LYS A N 1
ATOM 1891 C CA . LYS A 1 232 ? 26.010 -14.602 -42.092 1.00 75.31 232 LYS A CA 1
ATOM 1892 C C . LYS A 1 232 ? 25.912 -15.410 -43.387 1.00 75.31 232 LYS A C 1
ATOM 1894 O O . LYS A 1 232 ? 26.874 -16.070 -43.782 1.00 75.31 232 LYS A O 1
ATOM 1899 N N . THR A 1 233 ? 24.768 -15.336 -44.060 1.00 76.00 233 THR A N 1
ATOM 1900 C CA . THR A 1 233 ? 24.537 -16.021 -45.338 1.00 76.00 233 THR A CA 1
ATOM 1901 C C . THR A 1 233 ? 25.418 -15.434 -46.444 1.00 76.00 233 THR A C 1
ATOM 1903 O O . THR A 1 233 ? 26.049 -16.180 -47.194 1.00 76.00 233 THR A O 1
ATOM 1906 N N . GLN A 1 234 ? 25.545 -14.106 -46.502 1.00 77.88 234 GLN A N 1
ATOM 1907 C CA . GLN A 1 234 ? 26.445 -13.424 -47.435 1.00 77.88 234 GLN A CA 1
ATOM 1908 C C . GLN A 1 234 ? 27.909 -13.814 -47.191 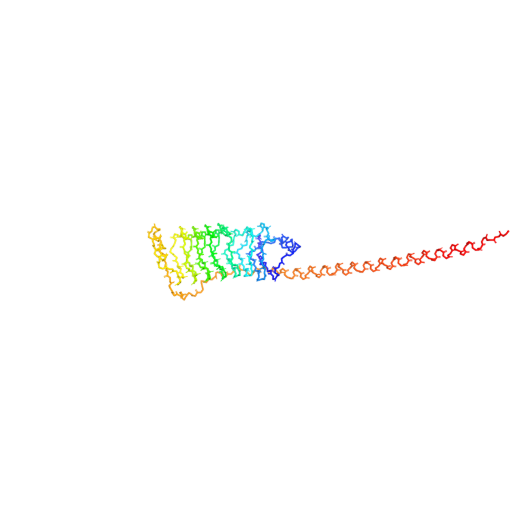1.00 77.88 234 GLN A C 1
ATOM 1910 O O . GLN A 1 234 ? 28.606 -14.167 -48.141 1.00 77.88 234 GLN A O 1
ATOM 1915 N N . THR A 1 235 ? 28.362 -13.856 -45.935 1.00 72.56 235 THR A N 1
ATOM 1916 C CA . THR A 1 235 ? 29.732 -14.269 -45.590 1.00 72.56 235 THR A CA 1
ATOM 1917 C C . THR A 1 235 ? 30.010 -15.719 -45.986 1.00 72.56 235 THR A C 1
ATOM 1919 O O . THR A 1 235 ? 31.071 -16.016 -46.534 1.00 72.56 235 THR A O 1
ATOM 1922 N N . LYS A 1 236 ? 29.045 -16.627 -45.784 1.00 79.38 236 LYS A N 1
ATOM 1923 C CA . LYS A 1 236 ? 29.160 -18.029 -46.216 1.00 79.38 236 LYS A CA 1
ATOM 1924 C C . LYS A 1 236 ? 29.282 -18.144 -47.740 1.00 79.38 236 LYS A C 1
ATOM 1926 O O . LYS A 1 236 ? 30.135 -18.881 -48.231 1.00 79.38 236 LYS A O 1
ATOM 1931 N N . ASN A 1 237 ? 28.494 -17.367 -48.485 1.00 78.62 237 ASN A N 1
ATOM 1932 C CA . ASN A 1 237 ? 28.590 -17.309 -49.944 1.00 78.62 237 ASN A CA 1
ATOM 1933 C C . ASN A 1 237 ? 29.953 -16.773 -50.403 1.00 78.62 237 ASN A C 1
ATOM 1935 O O . ASN A 1 237 ? 30.567 -17.357 -51.295 1.00 78.62 237 ASN A O 1
ATOM 1939 N N . VAL A 1 238 ? 30.472 -15.717 -49.771 1.00 80.75 238 VAL A N 1
ATOM 1940 C CA . VAL A 1 238 ? 31.816 -15.194 -50.072 1.00 80.75 238 VAL A CA 1
ATOM 1941 C C . VAL A 1 238 ? 32.887 -16.251 -49.801 1.00 80.75 238 VAL A C 1
ATOM 1943 O O . VAL A 1 238 ? 33.719 -16.500 -50.669 1.00 80.75 238 VAL A O 1
ATOM 1946 N N . SER A 1 239 ? 32.827 -16.935 -48.656 1.00 81.75 239 SER A N 1
ATOM 1947 C CA . SER A 1 239 ? 33.768 -18.007 -48.312 1.00 81.75 239 SER A CA 1
ATOM 1948 C C . SER A 1 239 ? 33.762 -19.136 -49.349 1.00 81.75 239 SER A C 1
ATOM 1950 O O . SER A 1 239 ? 34.830 -19.544 -49.794 1.00 81.75 239 SER A O 1
ATOM 1952 N N . SER A 1 240 ? 32.585 -19.571 -49.816 1.00 80.62 240 SER A N 1
ATOM 1953 C CA . SER A 1 240 ? 32.485 -20.605 -50.859 1.00 80.62 240 SER A CA 1
ATOM 1954 C C . SER A 1 240 ? 33.115 -20.179 -52.192 1.00 80.62 240 SER A C 1
ATOM 1956 O O . SER A 1 240 ? 33.798 -20.971 -52.842 1.00 80.62 240 SER A O 1
ATOM 1958 N N . ARG A 1 241 ? 32.960 -18.905 -52.578 1.00 82.38 241 ARG A N 1
ATOM 1959 C CA . ARG A 1 241 ? 33.570 -18.352 -53.796 1.00 82.38 241 ARG A CA 1
ATOM 1960 C C . ARG A 1 241 ? 35.088 -18.262 -53.675 1.00 82.38 241 ARG A C 1
ATOM 1962 O O . ARG A 1 241 ? 35.781 -18.559 -54.641 1.00 82.38 241 ARG A O 1
ATOM 1969 N N . VAL A 1 242 ? 35.600 -17.887 -52.501 1.00 81.88 242 VAL A N 1
ATOM 1970 C CA . VAL A 1 242 ? 37.046 -17.867 -52.230 1.00 81.88 242 VAL A CA 1
ATOM 1971 C C . VAL A 1 242 ? 37.632 -19.273 -52.353 1.00 81.88 242 VAL A C 1
ATOM 1973 O O . VAL A 1 242 ? 38.635 -19.439 -53.043 1.00 81.88 242 VAL A O 1
ATOM 1976 N N . SER A 1 243 ? 36.984 -20.288 -51.777 1.00 84.50 243 SER A N 1
ATOM 1977 C CA . SER A 1 243 ? 37.428 -21.682 -51.907 1.00 84.50 243 SER A CA 1
ATOM 1978 C C . SER A 1 243 ? 37.425 -22.164 -53.362 1.00 84.50 243 SER A C 1
ATOM 1980 O O . SER A 1 243 ? 38.400 -22.769 -53.800 1.00 84.50 243 SER A O 1
ATOM 1982 N N . ALA A 1 244 ? 36.395 -21.828 -54.145 1.00 82.75 244 ALA A N 1
ATOM 1983 C CA . ALA A 1 244 ? 36.343 -22.172 -55.569 1.00 82.75 244 ALA A CA 1
ATOM 1984 C C . ALA A 1 244 ? 37.461 -21.493 -56.385 1.00 82.75 244 ALA A C 1
ATOM 1986 O O . ALA A 1 244 ? 38.058 -22.106 -57.268 1.00 82.75 244 ALA A O 1
ATOM 1987 N N . ILE A 1 245 ? 37.789 -20.232 -56.076 1.00 82.94 245 ILE A N 1
ATOM 1988 C CA . ILE A 1 245 ? 38.913 -19.523 -56.707 1.00 82.94 245 ILE A CA 1
ATOM 1989 C C . ILE A 1 245 ? 40.246 -20.180 -56.330 1.00 82.94 245 ILE A C 1
ATOM 1991 O O . ILE A 1 245 ? 41.094 -20.368 -57.199 1.00 82.94 245 ILE A O 1
ATOM 1995 N N . GLN A 1 246 ? 40.434 -20.558 -55.063 1.00 82.56 246 GLN A N 1
ATOM 1996 C CA . GLN A 1 246 ? 41.642 -21.251 -54.604 1.00 82.56 246 GLN A CA 1
ATOM 1997 C C . GLN A 1 246 ? 41.822 -22.608 -55.296 1.00 82.56 246 GLN A C 1
ATOM 1999 O O . GLN A 1 246 ? 42.929 -22.928 -55.726 1.00 82.56 246 GLN A O 1
ATOM 2004 N N . GLU A 1 247 ? 40.742 -23.373 -55.466 1.00 86.62 247 GLU A N 1
ATOM 2005 C CA . GLU A 1 247 ? 40.763 -24.643 -56.196 1.00 86.62 247 GLU A CA 1
ATOM 2006 C C . GLU A 1 247 ? 41.113 -24.439 -57.679 1.00 86.62 247 GLU A C 1
ATOM 2008 O O . GLU A 1 247 ? 41.966 -25.141 -58.224 1.00 86.62 247 GLU A O 1
ATOM 2013 N N . ASN A 1 248 ? 40.518 -23.434 -58.328 1.00 83.06 248 ASN A N 1
ATOM 2014 C CA . ASN A 1 248 ? 40.821 -23.108 -59.722 1.00 83.06 248 ASN A CA 1
ATOM 2015 C C . ASN A 1 248 ? 42.270 -22.635 -59.908 1.00 83.06 248 ASN A C 1
ATOM 2017 O O . ASN A 1 248 ? 42.921 -23.037 -60.869 1.00 83.06 248 ASN A O 1
ATOM 2021 N N . LEU A 1 249 ? 42.807 -21.844 -58.974 1.00 79.56 249 LEU A N 1
ATOM 2022 C CA . LEU A 1 249 ? 44.219 -21.451 -58.971 1.00 79.56 249 LEU A CA 1
ATOM 2023 C C . LEU A 1 249 ? 45.151 -22.655 -58.785 1.00 79.56 249 LEU A C 1
ATOM 2025 O O . LEU A 1 249 ? 46.201 -22.710 -59.422 1.00 79.56 249 LEU A O 1
ATOM 2029 N N . ALA A 1 250 ? 44.782 -23.625 -57.944 1.00 77.94 250 ALA A N 1
ATOM 2030 C CA . ALA A 1 250 ? 45.549 -24.858 -57.781 1.00 77.94 250 ALA A CA 1
ATOM 2031 C C . ALA A 1 250 ? 45.562 -25.689 -59.075 1.00 77.94 250 ALA A C 1
ATOM 2033 O O . ALA A 1 250 ? 46.628 -26.129 -59.500 1.00 77.94 250 ALA A O 1
ATOM 2034 N N . LYS A 1 251 ? 44.411 -25.828 -59.750 1.00 79.94 251 LYS A N 1
ATOM 2035 C CA . LYS A 1 251 ? 44.307 -26.506 -61.056 1.00 79.94 251 LYS A CA 1
ATOM 2036 C C . LYS A 1 251 ? 45.152 -25.816 -62.134 1.00 79.94 251 LYS A C 1
ATOM 2038 O O . LYS A 1 251 ? 45.879 -26.490 -62.855 1.00 79.94 251 LYS A O 1
ATOM 2043 N N . LEU A 1 252 ? 45.122 -24.483 -62.202 1.00 74.25 252 LEU A N 1
ATOM 2044 C CA . LEU A 1 252 ? 45.944 -23.697 -63.135 1.00 74.25 252 LEU A CA 1
ATOM 2045 C C . LEU A 1 252 ? 47.450 -23.861 -62.884 1.00 74.25 252 LEU A C 1
ATOM 2047 O O . LEU A 1 252 ? 48.210 -24.011 -63.835 1.00 74.25 252 LEU A O 1
ATOM 2051 N N . LYS A 1 253 ? 47.886 -23.887 -61.617 1.00 69.56 253 LYS A N 1
ATOM 2052 C CA . LYS A 1 253 ? 49.294 -24.151 -61.267 1.00 69.56 253 LYS A CA 1
ATOM 2053 C C . LYS A 1 253 ? 49.755 -25.542 -61.704 1.00 69.56 253 LYS A C 1
ATOM 2055 O O . LYS A 1 253 ? 50.896 -25.686 -62.126 1.00 69.56 253 LYS A O 1
ATOM 2060 N N . ILE A 1 254 ? 48.881 -26.547 -61.615 1.00 67.50 254 ILE A N 1
ATOM 2061 C CA . ILE A 1 254 ? 49.181 -27.903 -62.093 1.00 67.50 254 ILE A CA 1
ATOM 2062 C C . ILE A 1 254 ? 49.353 -27.903 -63.616 1.00 67.50 254 ILE A C 1
ATOM 2064 O O . ILE A 1 254 ? 50.342 -28.450 -64.085 1.00 67.50 254 ILE A O 1
ATOM 2068 N N . LEU A 1 255 ? 48.468 -27.244 -64.378 1.00 61.81 255 LEU A N 1
ATOM 2069 C CA . LEU A 1 255 ? 48.607 -27.154 -65.840 1.00 61.81 255 LEU A CA 1
ATOM 2070 C C . LEU A 1 255 ? 49.914 -26.471 -66.271 1.00 61.81 255 LEU A C 1
ATOM 2072 O O . LEU A 1 255 ? 50.613 -26.993 -67.130 1.00 61.81 255 LEU A O 1
ATOM 2076 N N . ILE A 1 256 ? 50.281 -25.351 -65.642 1.00 60.22 256 ILE A N 1
ATOM 2077 C CA . ILE A 1 256 ? 51.514 -24.623 -65.991 1.00 60.22 256 ILE A CA 1
ATOM 2078 C C . ILE A 1 256 ? 52.767 -25.469 -65.702 1.00 60.22 256 ILE A C 1
ATOM 2080 O O . ILE A 1 256 ? 53.734 -25.400 -66.450 1.00 60.22 256 ILE A O 1
ATOM 2084 N N . ASN A 1 257 ? 52.752 -26.309 -64.662 1.00 54.84 257 ASN A N 1
ATOM 2085 C CA . ASN A 1 257 ? 53.870 -27.208 -64.357 1.00 54.84 257 ASN A CA 1
ATOM 2086 C C . ASN A 1 257 ? 53.963 -28.428 -65.290 1.00 54.84 257 ASN A C 1
ATOM 2088 O O . ASN A 1 257 ? 55.002 -29.082 -65.308 1.00 54.84 257 ASN A O 1
ATOM 2092 N N . VAL A 1 258 ? 52.910 -28.745 -66.051 1.00 55.00 258 VAL A N 1
ATOM 2093 C CA . VAL A 1 258 ? 52.926 -29.828 -67.049 1.00 55.00 258 VAL A CA 1
ATOM 2094 C C . VAL A 1 258 ? 53.521 -29.352 -68.386 1.00 55.00 258 VAL A C 1
ATOM 2096 O O . VAL A 1 258 ? 54.127 -30.156 -69.085 1.00 55.00 258 VAL A O 1
ATOM 2099 N N . ASP A 1 259 ? 53.462 -28.052 -68.699 1.00 51.41 259 ASP A N 1
ATOM 2100 C CA . ASP A 1 259 ? 53.957 -27.487 -69.972 1.00 51.41 259 ASP A CA 1
ATOM 2101 C C . ASP A 1 259 ? 55.454 -27.088 -69.986 1.00 51.41 259 ASP A C 1
ATOM 2103 O O . ASP A 1 259 ? 55.974 -26.712 -71.035 1.00 51.41 259 ASP A O 1
ATOM 2107 N N . PHE A 1 260 ? 56.185 -27.190 -68.866 1.00 48.06 260 PHE A N 1
ATOM 2108 C CA . PHE A 1 260 ? 57.629 -26.869 -68.797 1.00 48.06 260 PHE A CA 1
ATOM 2109 C C . PHE A 1 260 ? 58.557 -28.087 -68.642 1.00 48.06 260 PHE A C 1
ATOM 2111 O O . PHE A 1 260 ? 59.734 -27.934 -68.316 1.00 48.06 260 PHE A O 1
ATOM 2118 N N . GLY A 1 261 ? 58.067 -29.294 -68.927 1.00 49.81 261 GLY A N 1
ATOM 2119 C CA . GLY A 1 261 ? 58.912 -30.477 -69.103 1.00 49.81 261 GLY A CA 1
ATOM 2120 C C . GLY A 1 261 ? 59.568 -30.508 -70.485 1.00 49.81 261 GLY A C 1
ATOM 2121 O O . GLY A 1 261 ? 59.201 -31.345 -71.302 1.00 49.81 261 GLY A O 1
ATOM 2122 N N . TYR A 1 262 ? 60.503 -29.593 -70.756 1.00 40.16 262 TYR A N 1
ATOM 2123 C CA . TYR A 1 262 ? 61.492 -29.802 -71.817 1.00 40.16 262 TYR A CA 1
ATOM 2124 C C . TYR A 1 262 ? 62.642 -30.631 -71.233 1.00 40.16 262 TYR A C 1
ATOM 2126 O O . TYR A 1 262 ? 63.299 -30.192 -70.286 1.00 40.16 262 TYR A O 1
ATOM 2134 N N . GLU A 1 263 ? 62.805 -31.842 -71.773 1.00 42.41 263 GLU A N 1
ATOM 2135 C CA . GLU A 1 263 ? 64.062 -32.606 -71.756 1.00 42.41 263 GLU A CA 1
ATOM 2136 C C . GLU A 1 263 ? 65.233 -31.783 -72.314 1.00 42.41 263 GLU A C 1
ATOM 2138 O O . GLU A 1 263 ? 65.005 -30.972 -73.247 1.00 42.41 263 GLU A O 1
#

Secondary structure (DSSP, 8-state):
------EEEE---SS--HHHHHHHHH--S-EEEEE-SS--B-TT---GGGGG--EEE-TT-SB--S---TT--EEE-SS--BPPTTTTTT-TT--EEE-TT--EEES-STT-TT--EEE-TT--EEES-STT-TT--EEE-TT--EEESTTTT--S-EEEE-TT--HHHHHHHHHHHHHHT--EEEESS--------PPPPSSPPEEEEHHHHHHHHHHHHHHHHHHHHHHHHHHHHHHHHHHHHHHHHHHHHHHHHHTT---

Sequence (263 aa):
MWSFSKVVLKINCKNLSKQLVADINDVEQDIVEINAPNLLSFESLKHQKYTFVKKLECPNVSNLGYQEFKSVKRLTLNQIQRVQQNQFKNFYLLTYVELNNTITLYNCFDQCISLQTVIIPKVQDICLSFSGCIDLKYVDAASLINLDDSFQDAMEQFQIYAPKLQTLQLKKLLQQQFELNSKVHIFQEQPKFKAVQIPQPISEPEIINVDDQIRSNIQTCNNKNHQLQTLKTQTKNVSSRVSAIQENLAKLKILINVDFGYE

Radius of gyration: 31.48 Å; chains: 1; bounding box: 88×61×99 Å

p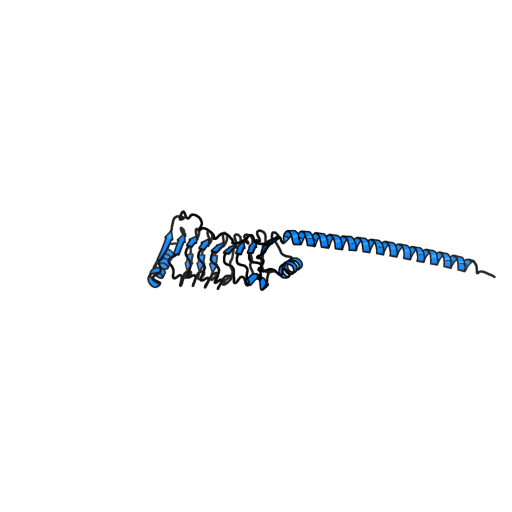LDDT: mean 77.83, std 17.11, range [30.98, 96.56]

Organism: NCBI:txid1076344

Foldseek 3Di:
DDDQFEEEEEAADQDDDPVLLVVVVPPPGQHQHYAHARHAECQSNEDPSLCNHQYYRHQRYQYDDQHNNLNHQEEAHANHQDADACNQENSCNHQYEAYNRHAEAENHHAQVCNHAEAHHQRHAEYELHCANNCNHAEYEHNNHAYYYPNCHNVLEEHEYEHLNHDPVVVVVVVVSCVVNVYHYHYDNDDPPDDPDPDPDDDDDHHYDYSVVVVVVVVVVVVVVVVVVVVVVVVVVVVVVVVVVVVVVVVVVVVVVVVVPPDD